Protein AF-0000000066321357 (afdb_homodimer)

Nearest PDB structures (foldseek):
  9g8o-assembly1_B  TM=5.425E-01  e=1.131E+00  Homo sapiens
  5yu7-assembly1_A  TM=3.530E-01  e=3.715E+00  Homo sapiens
  4l8i-assembly1_A  TM=2.785E-01  e=4.184E+00  synthetic construct
  3zdr-assembly1_A-2  TM=2.533E-01  e=8.540E+00  Parageobacillus thermoglucosidasius
  5yu7-assembly1_A  TM=3.530E-01  e=4.336E+00  Homo sapiens

Foldseek 3Di:
DVLFQVLQVLLPVLDPPDDFPDRGNVSSLVSLLCQLQVVVDDPVPDDHSVVSLVVVLVSLVPDPDDPVSSVVSNVSSVVSSVVVCVVVVVDD/DVLFQVLQVLLPVLDPPDDFPDRGNVSSLVSLLCQLQVVVDDPVPDDHNVVSLVVVLVSLVPDPDDPVSSVVSNVSSVVSSVVVCVVVVVDD

InterPro domains:
  IPR059582 YoyC [PF27196] (1-91)

Radius of gyration: 16.78 Å; Cα contacts (8 Å, |Δi|>4): 177; chains: 2; bounding box: 40×45×34 Å

Structure (mmCIF, N/CA/C/O backbone):
data_AF-0000000066321357-model_v1
#
loop_
_entity.id
_entity.type
_entity.pdbx_description
1 polymer 'Uncharacterized protein YoyC'
#
loop_
_atom_site.group_PDB
_atom_site.id
_atom_site.type_symbol
_atom_site.label_atom_id
_atom_site.label_alt_id
_atom_site.label_comp_id
_atom_site.label_asym_id
_atom_site.label_entity_id
_atom_site.label_seq_id
_atom_site.pdbx_PDB_ins_code
_atom_site.Cartn_x
_atom_site.Cartn_y
_atom_site.Cartn_z
_atom_site.occupancy
_atom_site.B_iso_or_equiv
_atom_site.auth_seq_id
_atom_site.auth_comp_id
_atom_site.auth_asym_id
_atom_site.auth_atom_id
_atom_site.pdbx_PDB_model_num
ATOM 1 N N . MET A 1 1 ? 19.734 12.32 11.266 1 49.84 1 MET A N 1
ATOM 2 C CA . MET A 1 1 ? 19.469 13.742 11.031 1 49.84 1 MET A CA 1
ATOM 3 C C . MET A 1 1 ? 19.281 14.023 9.547 1 49.84 1 MET A C 1
ATOM 5 O O . MET A 1 1 ? 18.281 14.633 9.148 1 49.84 1 MET A O 1
ATOM 9 N N . ASP A 1 2 ? 20.281 13.625 8.664 1 59.53 2 ASP A N 1
ATOM 10 C CA . ASP A 1 2 ? 20.281 13.938 7.238 1 59.53 2 ASP A CA 1
ATOM 11 C C . ASP A 1 2 ? 19.156 13.211 6.516 1 59.53 2 ASP A C 1
ATOM 13 O O . ASP A 1 2 ? 18.484 13.797 5.664 1 59.53 2 ASP A O 1
ATOM 17 N N . ASN A 1 3 ? 18.719 12.102 7.051 1 72.25 3 ASN A N 1
ATOM 18 C CA . ASN A 1 3 ? 17.672 11.289 6.457 1 72.25 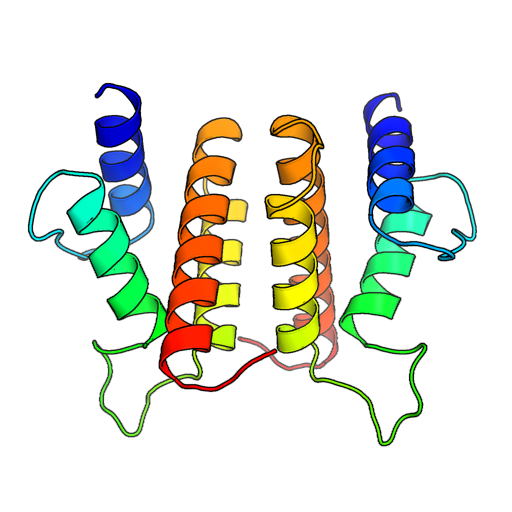3 ASN A CA 1
ATOM 19 C C . ASN A 1 3 ? 16.281 11.844 6.77 1 72.25 3 ASN A C 1
ATOM 21 O O . ASN A 1 3 ? 15.383 11.789 5.934 1 72.25 3 ASN A O 1
ATOM 25 N N . ASP A 1 4 ? 16.328 12.68 7.785 1 80 4 ASP A N 1
ATOM 26 C CA . ASP A 1 4 ? 15.055 13.25 8.203 1 80 4 ASP A CA 1
ATOM 27 C C . ASP A 1 4 ? 14.672 14.438 7.316 1 80 4 ASP A C 1
ATOM 29 O O . ASP A 1 4 ? 13.508 14.562 6.918 1 80 4 ASP A O 1
ATOM 33 N N . LYS A 1 5 ? 15.672 15.25 7.062 1 87.38 5 LYS A N 1
ATOM 34 C CA . LYS A 1 5 ? 15.398 16.406 6.223 1 87.38 5 LYS A CA 1
ATOM 35 C C . LYS A 1 5 ? 1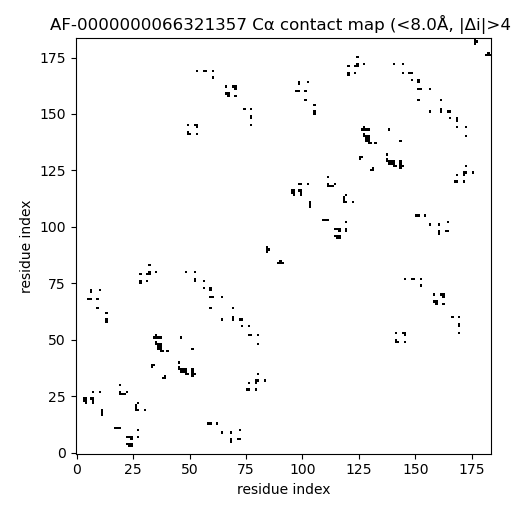5.016 15.984 4.809 1 87.38 5 LYS A C 1
ATOM 37 O O . LYS A 1 5 ? 14.156 16.609 4.184 1 87.38 5 LYS A O 1
ATOM 42 N N . GLU A 1 6 ? 15.68 15.023 4.426 1 91.31 6 GLU A N 1
ATOM 43 C CA . GLU A 1 6 ? 15.414 14.523 3.078 1 91.31 6 GLU A CA 1
ATOM 44 C C . GLU A 1 6 ? 13.992 13.984 2.961 1 91.31 6 GLU A C 1
ATOM 46 O O . GLU A 1 6 ? 13.312 14.227 1.966 1 91.31 6 GLU A O 1
ATOM 51 N N . ILE A 1 7 ? 13.602 13.297 3.988 1 92.06 7 ILE A N 1
ATOM 52 C CA . ILE A 1 7 ? 12.273 12.703 3.963 1 92.06 7 ILE A CA 1
ATOM 53 C C . ILE A 1 7 ? 11.211 13.805 4.023 1 92.06 7 ILE A C 1
ATOM 55 O O . ILE A 1 7 ? 10.164 13.695 3.379 1 92.06 7 ILE A O 1
ATOM 59 N N . VAL A 1 8 ? 11.492 14.844 4.773 1 92.12 8 VAL A N 1
ATOM 60 C CA . VAL A 1 8 ? 10.586 15.984 4.883 1 92.12 8 VAL A CA 1
ATOM 61 C C . VAL A 1 8 ? 10.422 16.641 3.516 1 92.12 8 VAL A C 1
ATOM 63 O O . VAL A 1 8 ? 9.297 16.891 3.07 1 92.12 8 VAL A O 1
ATOM 66 N N . LYS A 1 9 ? 11.484 16.922 2.916 1 91.69 9 LYS A N 1
ATOM 67 C CA . LYS A 1 9 ? 11.461 17.562 1.602 1 91.69 9 LYS A CA 1
ATOM 68 C C . LYS A 1 9 ? 10.758 16.672 0.576 1 91.69 9 LYS A C 1
ATOM 70 O O . LYS A 1 9 ? 9.977 17.156 -0.245 1 91.69 9 LYS A O 1
ATOM 75 N N . ALA A 1 10 ? 11.086 15.414 0.577 1 94 10 ALA A N 1
ATOM 76 C CA . ALA A 1 10 ? 10.469 14.469 -0.342 1 94 10 ALA A C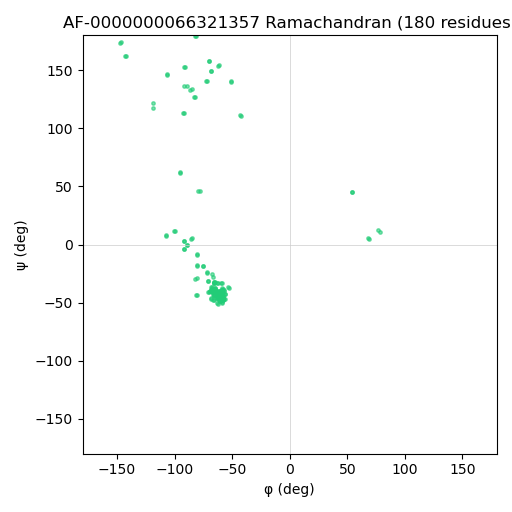A 1
ATOM 77 C C . ALA A 1 10 ? 8.953 14.43 -0.158 1 94 10 ALA A C 1
ATOM 79 O O . ALA A 1 10 ? 8.203 14.531 -1.131 1 94 10 ALA A O 1
ATOM 80 N N . TYR A 1 11 ? 8.531 14.336 1.075 1 95 11 TYR A N 1
ATOM 81 C CA . TYR A 1 11 ? 7.102 14.32 1.357 1 95 11 TYR A CA 1
ATOM 82 C C . TYR A 1 11 ? 6.43 15.586 0.844 1 95 11 TYR A C 1
ATOM 84 O O . TYR A 1 11 ? 5.387 15.523 0.191 1 95 11 TYR A O 1
ATOM 92 N N . ALA A 1 12 ? 7.004 16.688 1.141 1 91.75 12 ALA A N 1
ATOM 93 C CA . ALA A 1 12 ? 6.445 17.984 0.741 1 91.75 12 ALA A CA 1
ATOM 94 C C . ALA A 1 12 ? 6.316 18.078 -0.777 1 91.75 12 ALA A C 1
ATOM 96 O O . ALA A 1 12 ? 5.391 18.719 -1.289 1 91.75 12 ALA A O 1
ATOM 97 N N . SER A 1 13 ? 7.168 17.484 -1.479 1 92.5 13 SER A N 1
ATOM 98 C CA . SER A 1 13 ? 7.164 17.562 -2.938 1 92.5 13 SER A CA 1
ATOM 99 C C . SER A 1 13 ? 6.004 16.766 -3.531 1 92.5 13 SER A C 1
ATOM 101 O O . SER A 1 13 ? 5.609 17 -4.676 1 92.5 13 SER A O 1
ATOM 103 N N . LEU A 1 14 ? 5.484 15.773 -2.838 1 93.56 14 LEU A N 1
ATOM 104 C CA . LEU A 1 14 ? 4.418 14.906 -3.318 1 93.56 14 LEU A CA 1
ATOM 105 C C . LEU A 1 14 ? 3.055 15.555 -3.119 1 93.56 14 LEU A C 1
ATOM 107 O O . LEU A 1 14 ? 2.096 15.227 -3.822 1 93.56 14 LEU A O 1
ATOM 111 N N . TRP A 1 15 ? 2.941 16.344 -2.15 1 86.69 15 TRP A N 1
ATOM 112 C CA . TRP A 1 15 ? 1.662 16.922 -1.77 1 86.69 15 TRP A CA 1
ATOM 113 C C . TRP A 1 15 ? 1.708 18.453 -1.888 1 86.69 15 TRP A C 1
ATOM 115 O O . TRP A 1 15 ? 2.594 19.094 -1.323 1 86.69 15 TRP A O 1
ATOM 125 N N . ASN A 1 16 ? 0.819 18.812 -2.805 1 76.69 16 ASN A N 1
ATOM 126 C CA . ASN A 1 16 ? 0.752 20.266 -3.012 1 76.69 16 ASN A CA 1
ATOM 127 C C . ASN A 1 16 ? -0.124 20.938 -1.962 1 76.69 16 ASN A C 1
ATOM 129 O O . ASN A 1 16 ? -1.221 20.469 -1.662 1 76.69 16 ASN A O 1
ATOM 133 N N . ASN A 1 17 ? 0.534 21.938 -1.351 1 69.75 17 ASN A N 1
ATOM 134 C CA . ASN A 1 17 ? -0.24 22.797 -0.462 1 69.75 17 ASN A CA 1
ATOM 135 C C . ASN A 1 17 ? -0.481 22.141 0.892 1 69.75 17 ASN A C 1
ATOM 137 O O . ASN A 1 17 ? -1.543 22.312 1.492 1 69.75 17 ASN A O 1
ATOM 141 N N . ARG A 1 18 ? 0.2 21.094 1.061 1 74 18 ARG A N 1
ATOM 142 C CA . ARG A 1 18 ? 0.113 20.531 2.404 1 74 18 ARG A CA 1
ATOM 143 C C . ARG A 1 18 ? 1.222 21.078 3.299 1 74 18 ARG A C 1
ATOM 145 O O . ARG A 1 18 ? 2.396 21.047 2.924 1 74 18 ARG A O 1
ATOM 152 N N . SER A 1 19 ? 0.843 21.828 4.254 1 75.38 19 SER A N 1
ATOM 153 C CA . SER A 1 19 ? 1.796 22.406 5.195 1 75.38 19 SER A CA 1
ATOM 154 C C . SER A 1 19 ? 2.119 21.438 6.324 1 75.38 19 SER A C 1
ATOM 156 O O . SER A 1 19 ? 1.237 20.734 6.812 1 75.38 19 SER A O 1
ATOM 158 N N . LEU A 1 20 ? 3.453 21.328 6.609 1 83.69 20 LEU A N 1
ATOM 159 C CA . LEU A 1 20 ? 3.896 20.562 7.773 1 83.69 20 LEU A CA 1
ATOM 160 C C . LEU A 1 20 ? 4.023 21.453 9 1 83.69 20 LEU A C 1
ATOM 162 O O . LEU A 1 20 ? 4.438 22.609 8.883 1 83.69 20 LEU A O 1
ATOM 166 N N . ALA A 1 21 ? 3.555 21 10.148 1 79.38 21 ALA A N 1
ATOM 167 C CA . AL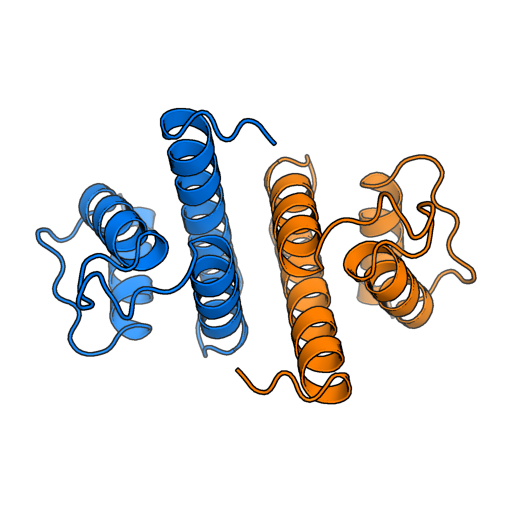A A 1 21 ? 3.635 21.781 11.383 1 79.38 21 ALA A CA 1
ATOM 168 C C . ALA A 1 21 ? 5.082 22.125 11.719 1 79.38 21 ALA A C 1
ATOM 170 O O . ALA A 1 21 ? 5.363 23.219 12.203 1 79.38 21 ALA A O 1
ATOM 171 N N . HIS A 1 22 ? 5.918 21.188 11.445 1 82.12 22 HIS A N 1
ATOM 172 C CA . HIS A 1 22 ? 7.355 21.328 11.656 1 82.12 22 HIS A CA 1
ATOM 173 C C . HIS A 1 22 ? 8.141 20.625 10.547 1 82.12 22 HIS A C 1
ATOM 175 O O . HIS A 1 22 ? 7.582 19.828 9.789 1 82.12 22 HIS A O 1
ATOM 181 N N . ASP A 1 23 ? 9.336 21.031 10.516 1 82.44 23 ASP A N 1
ATOM 182 C CA . ASP A 1 23 ? 10.188 20.438 9.492 1 82.44 23 ASP A CA 1
ATOM 183 C C . ASP A 1 23 ? 10.992 19.266 10.055 1 82.44 23 ASP A C 1
ATOM 185 O O . ASP A 1 23 ? 12.227 19.297 10.062 1 82.44 23 ASP A O 1
ATOM 189 N N . ASP A 1 24 ? 10.328 18.281 10.492 1 87.44 24 ASP A N 1
ATOM 190 C CA . ASP A 1 24 ? 10.992 17.078 11.008 1 87.44 24 ASP A CA 1
ATOM 191 C C . ASP A 1 24 ? 10.18 15.828 10.719 1 87.44 24 ASP A C 1
ATOM 193 O O . ASP A 1 24 ? 9.062 15.914 10.203 1 87.44 24 ASP A O 1
ATOM 197 N N . ALA A 1 25 ? 10.781 14.734 11.055 1 85.75 25 ALA A N 1
ATOM 198 C CA . ALA A 1 25 ? 10.203 13.438 10.719 1 85.75 25 ALA A CA 1
ATOM 199 C C . ALA A 1 25 ? 8.891 13.211 11.461 1 85.75 25 ALA A C 1
ATOM 201 O O . ALA A 1 25 ? 7.977 12.578 10.93 1 85.75 25 ALA A O 1
ATOM 202 N N . GLU A 1 26 ? 8.773 13.742 12.641 1 91.44 26 GLU A N 1
ATOM 203 C CA . GLU A 1 26 ? 7.547 13.594 13.414 1 91.44 26 GLU A CA 1
ATOM 204 C C . GLU A 1 26 ? 6.379 14.305 12.742 1 91.44 26 GLU A C 1
ATOM 206 O O . GLU A 1 26 ? 5.254 13.797 12.734 1 91.44 26 GLU A O 1
ATOM 211 N N . ALA A 1 27 ? 6.652 15.43 12.211 1 92.88 27 ALA A N 1
ATOM 212 C CA . ALA A 1 27 ? 5.625 16.188 11.5 1 92.88 27 ALA A CA 1
ATOM 213 C C . ALA A 1 27 ? 5.168 15.445 10.25 1 92.88 27 ALA A C 1
ATOM 215 O O . ALA A 1 27 ? 3.992 15.5 9.883 1 92.88 27 ALA A O 1
ATOM 216 N N . VAL A 1 28 ? 6.098 14.805 9.594 1 94.06 28 VAL A N 1
ATOM 217 C CA . VAL A 1 28 ? 5.75 14.016 8.414 1 94.06 28 VAL A CA 1
ATOM 218 C C . VAL A 1 28 ? 4.832 12.867 8.82 1 94.06 28 VAL A C 1
ATOM 220 O O . VAL A 1 28 ? 3.812 12.617 8.172 1 94.06 28 VAL A O 1
ATOM 223 N N . ALA A 1 29 ? 5.18 12.18 9.891 1 95.5 29 ALA A N 1
ATOM 224 C CA . ALA A 1 29 ? 4.355 11.07 10.383 1 95.5 29 ALA A CA 1
ATOM 225 C C . ALA A 1 29 ? 2.941 11.547 10.703 1 95.5 29 ALA A C 1
ATOM 227 O O . ALA A 1 29 ? 1.964 10.883 10.344 1 95.5 29 ALA A O 1
ATOM 228 N N . GLU A 1 30 ? 2.818 12.672 11.359 1 94.88 30 GLU A N 1
ATOM 229 C CA . GLU A 1 30 ? 1.513 13.234 11.695 1 94.88 30 GLU A CA 1
ATOM 230 C C . GLU A 1 30 ? 0.724 13.586 10.438 1 94.88 30 GLU A C 1
ATOM 232 O O . GLU A 1 30 ? -0.491 13.391 10.383 1 94.88 30 GLU A O 1
ATOM 237 N N . ALA A 1 31 ? 1.392 14.18 9.516 1 95.19 31 ALA A N 1
ATOM 238 C CA . ALA A 1 31 ? 0.746 14.531 8.258 1 95.19 31 ALA A CA 1
ATOM 239 C C . ALA A 1 31 ? 0.23 13.289 7.539 1 95.19 31 ALA A C 1
ATOM 241 O O . ALA A 1 31 ? -0.848 13.312 6.938 1 95.19 31 ALA A O 1
ATOM 242 N N . ILE A 1 32 ? 1.013 12.203 7.574 1 96.81 32 ILE A N 1
ATOM 243 C CA . ILE A 1 32 ? 0.598 10.938 6.977 1 96.81 32 ILE A CA 1
ATOM 244 C C . ILE A 1 32 ? -0.656 10.43 7.68 1 96.81 32 ILE A C 1
ATOM 246 O O . ILE A 1 32 ? -1.596 9.961 7.027 1 96.81 32 ILE A O 1
ATOM 250 N N . ASP A 1 33 ? -0.7 10.523 9.016 1 96.88 33 ASP A N 1
ATOM 251 C CA . ASP A 1 33 ? -1.901 10.125 9.742 1 96.88 33 ASP A CA 1
ATOM 252 C C . ASP A 1 33 ? -3.125 10.891 9.242 1 96.88 33 ASP A C 1
ATOM 254 O O . ASP A 1 33 ? -4.172 10.297 8.984 1 96.88 33 ASP A O 1
ATOM 258 N N . LEU A 1 34 ? -2.98 12.18 9.102 1 95.38 34 LEU A N 1
ATOM 259 C CA . LEU A 1 34 ? -4.078 13.031 8.656 1 95.38 34 LEU A CA 1
ATOM 260 C C . LEU A 1 34 ? -4.547 12.625 7.262 1 95.38 34 LEU A C 1
ATOM 262 O O . LEU A 1 34 ? -5.746 12.602 6.988 1 95.38 34 LEU A O 1
ATOM 266 N N . GLU A 1 35 ? -3.596 12.328 6.402 1 95.75 35 GLU A N 1
ATOM 267 C CA . GLU A 1 35 ? -3.904 11.898 5.039 1 95.75 35 GLU A CA 1
ATOM 268 C C . GLU A 1 35 ? -4.613 10.547 5.031 1 95.75 35 GLU A C 1
ATOM 270 O O . GLU A 1 35 ? -5.648 10.391 4.379 1 95.75 35 GLU A O 1
ATOM 275 N N . LEU A 1 36 ? -4.074 9.586 5.773 1 97.56 36 LEU A N 1
ATOM 276 C CA . LEU A 1 36 ? -4.625 8.234 5.809 1 97.56 36 LEU A CA 1
ATOM 277 C C . LEU A 1 36 ? -6.043 8.242 6.371 1 97.56 36 LEU A C 1
ATOM 279 O O . LEU A 1 36 ? -6.898 7.477 5.922 1 97.56 36 LEU A O 1
ATOM 283 N N . LEU A 1 37 ? -6.266 9.148 7.285 1 96.75 37 LEU A N 1
ATOM 284 C CA . LEU A 1 37 ? -7.582 9.227 7.914 1 96.75 37 LEU A CA 1
ATOM 285 C C . LEU A 1 37 ? -8.484 10.203 7.168 1 96.75 37 LEU A C 1
ATOM 287 O O . LEU A 1 37 ? -9.648 10.383 7.535 1 96.75 37 LEU A O 1
ATOM 291 N N . ASP A 1 38 ? -7.965 10.82 6.211 1 96.62 38 ASP A N 1
ATOM 292 C CA . ASP A 1 38 ? -8.68 11.758 5.355 1 96.62 38 ASP A CA 1
ATOM 293 C C . ASP A 1 38 ? -9.359 12.852 6.184 1 96.62 38 ASP A C 1
ATOM 295 O O . ASP A 1 38 ? -10.516 13.203 5.93 1 96.62 38 ASP A O 1
ATOM 299 N N . LYS A 1 39 ? -8.633 13.375 7.129 1 94.5 39 LYS A N 1
ATOM 300 C CA . LYS A 1 39 ? -9.203 14.258 8.141 1 94.5 39 LYS A CA 1
ATOM 301 C C . LYS A 1 39 ? -9.359 15.68 7.605 1 94.5 39 LYS A C 1
ATOM 303 O O . LYS A 1 39 ? -10.031 16.516 8.219 1 94.5 39 LYS A O 1
ATOM 308 N N . ARG A 1 40 ? -8.828 16.016 6.43 1 89.44 40 ARG A N 1
ATOM 309 C CA . ARG A 1 40 ? -8.961 17.328 5.816 1 89.44 40 ARG A CA 1
ATOM 310 C C . ARG A 1 40 ? -10.211 17.406 4.938 1 89.44 40 ARG A C 1
ATOM 312 O O . ARG A 1 40 ? -10.492 18.438 4.336 1 89.44 40 ARG A O 1
ATOM 319 N N . THR A 1 41 ? -10.938 16.375 4.84 1 94.19 41 THR A N 1
ATOM 320 C CA . THR A 1 41 ? -12.156 16.25 4.055 1 94.19 41 THR A CA 1
ATOM 321 C C . THR A 1 41 ? -13.383 16.234 4.965 1 94.19 41 THR A C 1
ATOM 323 O O . THR A 1 41 ? -13.312 15.797 6.113 1 94.19 41 THR A O 1
ATOM 326 N N . HIS A 1 42 ? -14.461 16.812 4.43 1 96.19 42 HIS A N 1
ATOM 327 C CA . HIS A 1 42 ? -15.711 16.734 5.176 1 96.19 42 HIS A CA 1
ATOM 328 C C . HIS A 1 42 ? -16.031 15.297 5.586 1 96.19 42 HIS A C 1
ATOM 330 O O . HIS A 1 42 ? -15.891 14.375 4.777 1 96.19 42 HIS A O 1
ATOM 336 N N . PRO A 1 43 ? -16.531 15.078 6.789 1 94.12 43 PRO A N 1
ATOM 337 C CA . PRO A 1 43 ? -16.766 13.719 7.293 1 94.12 43 PRO A CA 1
ATOM 338 C C . PRO A 1 43 ? -17.594 12.867 6.336 1 94.12 43 PRO A C 1
ATOM 340 O O . PRO A 1 43 ? -17.375 11.664 6.227 1 94.12 43 PRO A O 1
ATOM 343 N N . ARG A 1 44 ? -18.5 13.438 5.723 1 95.69 44 ARG A N 1
ATOM 344 C CA . ARG A 1 44 ? -19.406 12.68 4.875 1 95.69 44 ARG A CA 1
ATOM 345 C C . ARG A 1 44 ? -18.719 12.273 3.568 1 95.69 44 ARG A C 1
ATOM 347 O O . ARG A 1 44 ? -19.203 11.383 2.863 1 95.69 44 ARG A O 1
ATOM 354 N N . LEU A 1 45 ? -17.672 12.883 3.189 1 97.12 45 LEU A N 1
ATOM 355 C CA . LEU A 1 45 ? -17 12.648 1.916 1 97.12 45 LEU A CA 1
ATOM 356 C C . LEU A 1 45 ? -15.68 11.898 2.125 1 97.12 45 LEU A C 1
ATOM 358 O O . LEU A 1 45 ? -14.961 11.625 1.164 1 97.12 45 LEU A O 1
ATOM 362 N N . ARG A 1 46 ? -15.461 11.469 3.32 1 96.19 46 ARG A N 1
ATOM 363 C CA . ARG A 1 46 ? -14.172 10.844 3.609 1 96.19 46 ARG A CA 1
ATOM 364 C C . ARG A 1 46 ? -14.078 9.461 2.965 1 96.19 46 ARG A C 1
ATOM 366 O O . ARG A 1 46 ? -15.055 8.711 2.949 1 96.19 46 ARG A O 1
ATOM 373 N N . LYS A 1 47 ? -12.883 9.273 2.496 1 96.81 47 LYS A N 1
ATOM 374 C CA . LYS A 1 47 ? -12.586 7.953 1.947 1 96.81 47 LYS A CA 1
ATOM 375 C C . LYS A 1 47 ? -12.016 7.027 3.018 1 96.81 47 LYS A C 1
ATOM 377 O O . LYS A 1 47 ? -11.367 7.488 3.961 1 96.81 47 LYS A O 1
ATOM 382 N N . PRO A 1 48 ? -12.211 5.734 2.859 1 96.5 48 PRO A N 1
ATOM 383 C CA . PRO A 1 48 ? -11.625 4.77 3.793 1 96.5 48 PRO A CA 1
ATOM 384 C C . PRO A 1 48 ? -10.102 4.812 3.801 1 96.5 48 PRO A C 1
ATOM 386 O O . PRO A 1 48 ? -9.484 5.145 2.787 1 96.5 48 PRO A O 1
ATOM 389 N N . MET A 1 49 ? -9.492 4.43 4.883 1 97.12 49 MET A N 1
ATOM 390 C CA . MET A 1 49 ? -8.055 4.531 5.117 1 97.12 49 MET A CA 1
ATOM 391 C C . MET A 1 49 ? -7.273 3.777 4.047 1 97.12 49 MET A C 1
ATOM 393 O O . MET A 1 49 ? -6.27 4.281 3.533 1 97.12 49 MET A O 1
ATOM 397 N N . LEU A 1 50 ? -7.758 2.59 3.711 1 97.69 50 LEU A N 1
ATOM 398 C CA . LEU A 1 50 ? -6.988 1.771 2.781 1 97.69 50 LEU A CA 1
ATOM 399 C C . LEU A 1 50 ? -7.027 2.359 1.375 1 97.69 50 LEU A C 1
ATOM 401 O O . LEU A 1 50 ? -6.074 2.205 0.606 1 97.69 50 LEU A O 1
ATOM 405 N N . GLU A 1 51 ? -8.102 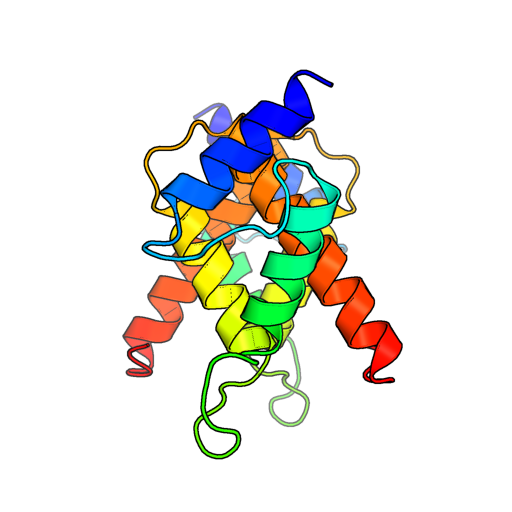3.012 1.007 1 97.75 51 GLU A N 1
ATOM 406 C CA . GLU A 1 51 ? -8.133 3.732 -0.263 1 97.75 51 GLU A CA 1
ATOM 407 C C . GLU A 1 51 ? -7.109 4.867 -0.275 1 97.75 51 GLU A C 1
ATOM 409 O O . GLU A 1 51 ? -6.414 5.07 -1.271 1 97.75 51 GLU A O 1
ATOM 414 N N . LYS A 1 52 ? -7.043 5.559 0.846 1 98.25 52 LYS A N 1
ATOM 415 C CA . LYS A 1 52 ? -6.07 6.641 0.961 1 98.25 52 LYS A CA 1
ATOM 416 C C . LYS A 1 52 ? -4.645 6.102 0.945 1 98.25 52 LYS A C 1
ATOM 418 O O . LYS A 1 52 ? -3.752 6.703 0.344 1 98.25 52 LYS A O 1
ATOM 423 N N . TYR A 1 53 ? -4.457 4.984 1.626 1 98.56 53 TYR A N 1
ATOM 424 C CA . TYR A 1 53 ? -3.154 4.328 1.643 1 98.56 53 TYR A CA 1
ATOM 425 C C . TYR A 1 53 ? -2.707 3.967 0.231 1 98.56 53 TYR A C 1
ATOM 427 O O . TYR A 1 53 ? -1.595 4.305 -0.18 1 98.56 53 TYR A O 1
ATOM 435 N N . PHE A 1 54 ? -3.57 3.34 -0.485 1 98.69 54 PHE A N 1
ATOM 436 C CA . PHE A 1 54 ? -3.236 2.939 -1.847 1 98.69 54 PHE A CA 1
ATOM 437 C C . PHE A 1 54 ? -2.918 4.156 -2.707 1 98.69 54 PHE A C 1
ATOM 439 O O . PHE A 1 54 ? -1.935 4.16 -3.449 1 98.69 54 PHE A O 1
ATOM 446 N N . ALA A 1 55 ? -3.742 5.188 -2.609 1 97.81 55 ALA A N 1
ATOM 447 C CA . ALA A 1 55 ? -3.518 6.406 -3.383 1 97.81 55 ALA A CA 1
ATOM 448 C C . ALA A 1 55 ? -2.158 7.02 -3.059 1 97.81 55 ALA A C 1
ATOM 450 O O . ALA A 1 55 ? -1.463 7.508 -3.951 1 97.81 55 ALA A O 1
ATOM 451 N N . ALA A 1 56 ? -1.794 6.973 -1.788 1 98.12 56 ALA A N 1
ATOM 452 C CA . ALA A 1 56 ? -0.518 7.547 -1.367 1 98.12 56 ALA A CA 1
ATOM 453 C C . ALA A 1 56 ? 0.654 6.746 -1.925 1 98.12 56 ALA A C 1
ATOM 455 O O . ALA A 1 56 ?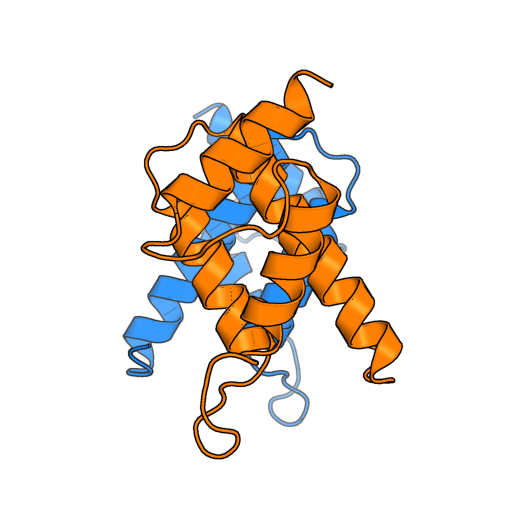 1.613 7.316 -2.449 1 98.12 56 ALA A O 1
ATOM 456 N N . ILE A 1 57 ? 0.594 5.418 -1.811 1 98.75 57 ILE A N 1
ATOM 457 C CA . ILE A 1 57 ? 1.675 4.578 -2.318 1 98.75 57 ILE A CA 1
ATOM 458 C C . ILE A 1 57 ? 1.785 4.738 -3.832 1 98.75 57 ILE A C 1
ATOM 460 O O . ILE A 1 57 ? 2.891 4.82 -4.375 1 98.75 57 ILE A O 1
ATOM 464 N N . GLN A 1 58 ? 0.642 4.805 -4.5 1 98.38 58 GLN A N 1
ATOM 465 C CA . GLN A 1 58 ? 0.619 5.043 -5.938 1 98.38 58 GLN A CA 1
ATOM 466 C C . GLN A 1 58 ? 1.322 6.352 -6.289 1 98.38 58 GLN A C 1
ATOM 468 O O . GLN A 1 58 ? 2.125 6.402 -7.223 1 98.38 58 GLN A O 1
ATOM 473 N N . ARG A 1 59 ? 1.03 7.367 -5.582 1 97.75 59 ARG A N 1
ATOM 474 C CA . ARG A 1 59 ? 1.65 8.672 -5.805 1 97.75 59 ARG A CA 1
ATOM 475 C C . ARG A 1 59 ? 3.162 8.594 -5.621 1 97.75 59 ARG A C 1
ATOM 477 O O . ARG A 1 59 ? 3.92 9.141 -6.426 1 97.75 59 ARG A O 1
ATOM 484 N N . ILE A 1 60 ? 3.596 7.93 -4.555 1 98.12 60 ILE A N 1
ATOM 485 C CA . ILE A 1 60 ? 5.016 7.781 -4.258 1 98.12 60 ILE A CA 1
ATOM 486 C C . ILE A 1 60 ? 5.703 7.02 -5.387 1 98.12 60 ILE A C 1
ATOM 488 O O . ILE A 1 60 ? 6.719 7.469 -5.922 1 98.12 60 ILE A O 1
ATOM 492 N N . VAL A 1 61 ? 5.129 5.902 -5.82 1 98.12 61 VAL A N 1
ATOM 493 C CA . VAL A 1 61 ? 5.711 5.027 -6.832 1 98.12 61 VAL A CA 1
ATOM 494 C C . VAL A 1 61 ? 5.773 5.754 -8.172 1 98.12 61 VAL A C 1
ATOM 496 O O . VAL A 1 61 ? 6.738 5.602 -8.922 1 98.12 61 VAL A O 1
ATOM 499 N N . ASN A 1 62 ? 4.852 6.598 -8.469 1 97.38 62 ASN A N 1
ATOM 500 C CA . ASN A 1 62 ? 4.766 7.266 -9.758 1 97.38 62 ASN A CA 1
ATOM 501 C C . ASN A 1 62 ? 5.504 8.602 -9.75 1 97.38 62 ASN A C 1
ATOM 503 O O . ASN A 1 62 ? 5.555 9.289 -10.773 1 97.38 62 ASN A O 1
ATOM 507 N N . SER A 1 63 ? 6.129 8.945 -8.703 1 97.31 63 SER A N 1
ATOM 508 C CA . SER A 1 63 ? 6.832 10.219 -8.586 1 97.31 63 SER A CA 1
ATOM 509 C C . SER A 1 63 ? 8.211 10.148 -9.227 1 97.31 63 SER A C 1
ATOM 511 O O . SER A 1 63 ? 8.633 9.086 -9.703 1 97.31 63 SER A O 1
ATOM 513 N N . GLN A 1 64 ? 8.961 11.273 -9.188 1 96.62 64 GLN A N 1
ATOM 514 C CA . GLN A 1 64 ? 10.305 11.352 -9.766 1 96.62 64 GLN A CA 1
ATOM 515 C C . GLN A 1 64 ? 11.375 11.227 -8.68 1 96.62 64 GLN A C 1
ATOM 517 O O . GLN A 1 64 ? 12.547 11.492 -8.938 1 96.62 64 GLN A O 1
ATOM 522 N N . LEU A 1 65 ? 10.992 10.844 -7.512 1 96.56 65 LEU A N 1
ATOM 523 C CA . LEU A 1 65 ? 11.922 10.703 -6.398 1 96.56 65 LEU A CA 1
ATOM 524 C C . LEU A 1 65 ? 12.859 9.516 -6.625 1 96.56 65 LEU A C 1
ATOM 526 O O . LEU A 1 65 ? 12.578 8.641 -7.445 1 96.56 65 LEU A O 1
ATOM 530 N N . GLU A 1 66 ? 13.938 9.594 -5.957 1 95.69 66 GLU A N 1
ATOM 531 C CA . GLU A 1 66 ? 14.875 8.477 -6.016 1 95.69 66 GLU A CA 1
ATOM 532 C C . GLU A 1 66 ? 14.305 7.238 -5.324 1 95.69 66 GLU A C 1
ATOM 534 O O . GLU A 1 66 ? 13.648 7.352 -4.285 1 95.69 66 GLU A O 1
ATOM 539 N N . PRO A 1 67 ? 14.688 6.07 -5.801 1 95.62 67 PRO A N 1
ATOM 540 C CA . PRO A 1 67 ? 14.117 4.824 -5.277 1 95.62 67 PRO A CA 1
ATOM 541 C C . PRO A 1 67 ? 14.312 4.672 -3.771 1 95.62 67 PRO A C 1
ATOM 543 O O . PRO A 1 67 ? 13.406 4.211 -3.072 1 95.62 67 PRO A O 1
ATOM 546 N N . ALA A 1 68 ? 15.43 5.051 -3.309 1 95.12 68 ALA A N 1
ATOM 547 C CA . ALA A 1 68 ? 15.695 4.906 -1.879 1 95.12 68 ALA A CA 1
ATOM 548 C C . ALA A 1 68 ? 14.75 5.785 -1.061 1 95.12 68 ALA A C 1
ATOM 550 O O . ALA A 1 68 ? 14.258 5.367 -0.007 1 95.12 68 ALA A O 1
ATOM 551 N N . VAL A 1 69 ? 14.547 6.922 -1.548 1 95.81 69 VAL A N 1
ATOM 552 C CA . VAL A 1 69 ? 13.656 7.855 -0.866 1 95.81 69 VAL A CA 1
ATOM 553 C C . VAL A 1 69 ? 12.211 7.379 -0.991 1 95.81 69 VAL A C 1
ATOM 555 O O . VAL A 1 69 ? 11.438 7.453 -0.031 1 95.81 69 VAL A O 1
ATOM 558 N N . LYS A 1 70 ? 11.883 6.891 -2.191 1 97.5 70 LYS A N 1
ATOM 559 C CA . LYS A 1 70 ? 10.555 6.324 -2.383 1 97.5 70 LYS A CA 1
ATOM 560 C C . LYS A 1 70 ? 10.281 5.211 -1.378 1 97.5 70 LYS A C 1
ATOM 562 O O . LYS A 1 70 ? 9.219 5.18 -0.751 1 97.5 70 LYS A O 1
ATOM 567 N N . TYR A 1 71 ? 11.211 4.414 -1.176 1 97.69 71 TYR A N 1
ATOM 568 C CA . TYR A 1 71 ? 10.992 3.301 -0.259 1 97.69 71 TYR A CA 1
ATOM 569 C C . TYR A 1 71 ? 10.828 3.799 1.173 1 97.69 71 TYR A C 1
ATOM 571 O O . TYR A 1 71 ? 10 3.275 1.927 1 97.69 71 TYR A O 1
ATOM 579 N N . GLN A 1 72 ? 11.633 4.766 1.537 1 96.62 72 GLN A N 1
ATOM 580 C CA . GLN A 1 72 ? 11.508 5.301 2.889 1 96.62 72 GLN A CA 1
ATOM 581 C C . GLN A 1 72 ? 10.102 5.852 3.131 1 96.62 72 GLN A C 1
ATOM 583 O O . GLN A 1 72 ? 9.531 5.656 4.203 1 96.62 72 GLN A O 1
ATOM 588 N N . LEU A 1 73 ? 9.555 6.488 2.15 1 97.19 73 LEU A N 1
ATOM 589 C CA . LEU A 1 73 ? 8.211 7.031 2.264 1 97.19 73 LEU A CA 1
ATOM 590 C C . LEU A 1 73 ? 7.176 5.91 2.316 1 97.19 73 LEU A C 1
ATOM 592 O O . LEU A 1 73 ? 6.215 5.98 3.09 1 97.19 73 LEU A O 1
ATOM 596 N N . VAL A 1 74 ? 7.363 4.875 1.526 1 98.5 74 VAL A N 1
ATOM 597 C CA . VAL A 1 74 ? 6.48 3.715 1.551 1 98.5 74 VAL A CA 1
ATOM 598 C C . VAL A 1 74 ? 6.5 3.076 2.938 1 98.5 74 VAL A C 1
ATOM 600 O O . VAL A 1 74 ? 5.449 2.787 3.512 1 98.5 74 VAL A O 1
ATOM 603 N N . LYS A 1 75 ? 7.652 2.875 3.428 1 98 75 LYS A N 1
ATOM 604 C CA . LYS A 1 75 ? 7.82 2.268 4.746 1 98 75 LYS A CA 1
ATOM 605 C C . LYS A 1 75 ? 7.121 3.09 5.824 1 98 75 LYS A C 1
ATOM 607 O O . LYS A 1 75 ? 6.375 2.545 6.641 1 98 75 LYS A O 1
ATOM 612 N N . LEU A 1 76 ? 7.336 4.344 5.812 1 97.44 76 LEU A N 1
ATOM 613 C CA . LEU A 1 76 ? 6.727 5.215 6.812 1 97.44 76 LEU A CA 1
ATOM 614 C C . LEU A 1 76 ? 5.207 5.176 6.711 1 97.44 76 LEU A C 1
ATOM 616 O O . LEU A 1 76 ? 4.516 5.074 7.73 1 97.44 76 LEU A O 1
ATOM 620 N N . HIS A 1 77 ? 4.648 5.27 5.492 1 98.5 77 HIS A N 1
ATOM 621 C CA . HIS A 1 77 ? 3.203 5.18 5.309 1 98.5 77 HIS A CA 1
ATOM 622 C C . HIS A 1 77 ? 2.662 3.852 5.832 1 98.5 77 HIS A C 1
ATOM 624 O O . HIS A 1 77 ? 1.596 3.812 6.453 1 98.5 77 HIS A O 1
ATOM 630 N N . THR A 1 78 ? 3.369 2.797 5.559 1 98.69 78 THR A N 1
ATOM 631 C CA . THR A 1 78 ? 2.928 1.472 5.977 1 98.69 78 THR A CA 1
ATOM 632 C C . THR A 1 78 ? 2.939 1.353 7.5 1 98.69 78 THR A C 1
ATOM 634 O O . THR A 1 78 ? 1.986 0.847 8.094 1 98.69 78 THR A O 1
ATOM 637 N N . GLU A 1 79 ? 3.955 1.824 8.094 1 97.81 79 GLU A N 1
ATOM 638 C CA . GLU A 1 79 ? 4.051 1.801 9.547 1 97.81 79 GLU A CA 1
ATOM 639 C C . GLU A 1 79 ? 2.928 2.611 10.188 1 97.81 79 GLU A C 1
ATOM 641 O O . GLU A 1 79 ? 2.357 2.199 11.203 1 97.81 79 GLU A O 1
ATOM 646 N N . ARG A 1 80 ? 2.672 3.744 9.648 1 97.94 80 ARG A N 1
ATOM 647 C CA . ARG A 1 80 ? 1.602 4.582 10.18 1 97.94 80 ARG A CA 1
ATOM 648 C C . ARG A 1 80 ? 0.243 3.918 9.992 1 97.94 80 ARG A C 1
ATOM 650 O O . ARG A 1 80 ? -0.604 3.961 10.883 1 97.94 80 ARG A O 1
ATOM 657 N N . ALA A 1 81 ? 0.009 3.346 8.844 1 98.25 81 ALA A N 1
ATOM 658 C CA . ALA A 1 81 ? -1.243 2.633 8.609 1 98.25 81 ALA A CA 1
ATOM 659 C C . ALA A 1 81 ? -1.416 1.483 9.594 1 98.25 81 ALA A C 1
ATOM 661 O O . ALA A 1 81 ? -2.514 1.258 10.109 1 98.25 81 ALA A O 1
ATOM 662 N N . GLU A 1 82 ? -0.328 0.749 9.828 1 97.56 82 GLU A N 1
ATOM 663 C CA . GLU A 1 82 ? -0.368 -0.328 10.812 1 97.56 82 GLU A CA 1
ATOM 664 C C . GLU A 1 82 ? -0.745 0.2 12.195 1 97.56 82 GLU A C 1
ATOM 666 O O . GLU A 1 82 ? -1.582 -0.387 12.883 1 97.56 82 GLU A O 1
ATOM 671 N N . TYR A 1 83 ? -0.102 1.247 12.555 1 97.25 83 TYR A N 1
ATOM 672 C CA . TYR A 1 83 ? -0.354 1.875 13.844 1 97.25 83 TYR A CA 1
ATOM 673 C C . TYR A 1 83 ? -1.815 2.289 13.977 1 97.25 83 TYR A C 1
ATOM 675 O O . TYR A 1 83 ? -2.465 1.988 14.977 1 97.25 83 TYR A O 1
ATOM 683 N N . LEU A 1 84 ? -2.369 2.918 12.961 1 97.38 84 LEU A N 1
ATOM 684 C CA . LEU A 1 84 ? -3.74 3.42 12.992 1 97.38 84 LEU A CA 1
ATOM 685 C C . LEU A 1 84 ? -4.738 2.268 13.008 1 97.38 84 LEU A C 1
ATOM 687 O O . LEU A 1 84 ? -5.781 2.355 13.664 1 97.38 84 LEU A O 1
ATOM 691 N N . LYS A 1 85 ? -4.461 1.252 12.297 1 95.81 85 LYS A N 1
ATOM 692 C CA . LYS A 1 85 ? -5.312 0.065 12.305 1 95.81 85 LYS A CA 1
ATOM 693 C C . LYS A 1 85 ? -5.375 -0.553 13.703 1 95.81 85 LYS A C 1
ATOM 695 O O . LYS A 1 85 ? -6.445 -0.97 14.156 1 95.81 85 LYS A O 1
ATOM 700 N N . GLU A 1 86 ? -4.25 -0.669 14.312 1 93.88 86 GLU A N 1
ATOM 701 C CA . GLU A 1 86 ? -4.18 -1.229 15.656 1 93.88 86 GLU A CA 1
ATOM 702 C C . GLU A 1 86 ? -4.938 -0.358 16.656 1 93.88 86 GLU A C 1
ATOM 704 O O . GLU A 1 86 ? -5.633 -0.873 17.531 1 93.88 86 GLU A O 1
ATOM 709 N N . GLU A 1 87 ? -4.832 0.931 16.547 1 90.25 87 GLU A N 1
ATOM 710 C CA . GLU A 1 87 ? -5.496 1.871 17.453 1 90.25 87 GLU A CA 1
ATOM 711 C C . GLU A 1 87 ? -7.016 1.799 17.297 1 90.25 87 GLU A C 1
ATOM 713 O O . GLU A 1 87 ? -7.75 2.039 18.25 1 90.25 87 GLU A O 1
ATOM 718 N N . ARG A 1 88 ? -7.562 1.505 16.078 1 88.19 88 ARG A N 1
ATOM 719 C CA . ARG A 1 88 ? -9 1.429 15.805 1 88.19 88 ARG A CA 1
ATOM 720 C C . ARG A 1 88 ? -9.539 0.042 16.141 1 88.19 88 ARG A C 1
ATOM 722 O O . ARG A 1 88 ? -10.75 -0.178 16.109 1 88.19 88 ARG A O 1
ATOM 729 N N . GLY A 1 89 ? -8.703 -0.793 16.688 1 74.06 89 GLY A N 1
ATOM 730 C CA . GLY A 1 89 ? -9.141 -2.143 17 1 74.06 89 GLY A CA 1
ATOM 731 C C . GLY A 1 89 ? -9.414 -2.986 15.766 1 74.06 89 GLY A C 1
ATOM 732 O O . GLY A 1 89 ? -10.109 -4 15.844 1 74.06 89 GLY A O 1
ATOM 733 N N . GLU A 1 90 ? -9.102 -2.42 14.672 1 64.25 90 GLU A N 1
ATOM 734 C CA . GLU A 1 90 ? -9.328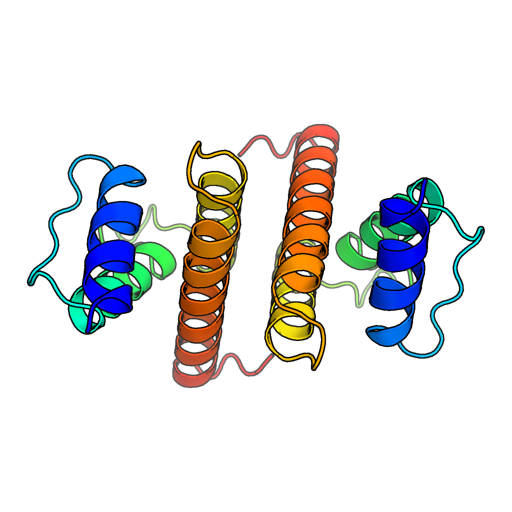 -3.166 13.438 1 64.25 90 GLU A CA 1
ATOM 735 C C . GLU A 1 90 ? -8.211 -4.184 13.195 1 64.25 90 GLU A C 1
ATOM 737 O O . GLU A 1 90 ? -8.195 -4.863 12.172 1 64.25 90 GLU A O 1
ATOM 742 N N . GLN A 1 91 ? -7.883 -4.906 14.234 1 45.78 91 GLN A N 1
ATOM 743 C CA . GLN A 1 91 ? -6.84 -5.922 14.125 1 45.78 91 GLN A CA 1
ATOM 744 C C . GLN A 1 91 ? -6.984 -6.73 12.844 1 45.78 91 GLN A C 1
ATOM 746 O O . GLN A 1 91 ? -8.086 -7.156 12.492 1 45.78 91 GLN A O 1
ATOM 751 N N . SER A 1 92 ? -6.055 -6.602 11.852 1 40 92 SER A N 1
ATOM 752 C CA . SER A 1 92 ? -6.008 -7.398 10.633 1 40 92 SER A CA 1
ATOM 753 C C . SER A 1 92 ? -6.121 -8.891 10.938 1 40 92 SER A C 1
ATOM 755 O O . SER A 1 92 ? -5.699 -9.344 12 1 40 92 SER A O 1
ATOM 757 N N . MET B 1 1 ? 17.5 -9.172 -17.047 1 50.03 1 MET B N 1
ATOM 758 C CA . MET B 1 1 ? 17.594 -10.602 -16.781 1 50.03 1 MET B CA 1
ATOM 759 C C . MET B 1 1 ? 17.891 -10.859 -15.305 1 50.03 1 MET B C 1
ATOM 761 O O . MET B 1 1 ? 17.188 -11.625 -14.641 1 50.03 1 MET B O 1
ATOM 765 N N . ASP B 1 2 ? 19.031 -10.242 -14.742 1 59.94 2 ASP B N 1
ATOM 766 C CA . ASP B 1 2 ? 19.5 -10.484 -13.383 1 59.94 2 ASP B CA 1
ATOM 767 C C . ASP B 1 2 ? 18.5 -9.945 -12.352 1 59.94 2 ASP B C 1
ATOM 769 O O . ASP B 1 2 ? 18.219 -10.609 -11.352 1 59.94 2 ASP B O 1
ATOM 773 N N . ASN B 1 3 ? 17.75 -8.945 -12.703 1 72.88 3 ASN B N 1
ATOM 774 C CA . ASN B 1 3 ? 16.781 -8.312 -11.812 1 72.88 3 ASN B CA 1
ATOM 775 C C . ASN B 1 3 ? 15.484 -9.109 -11.742 1 72.88 3 ASN B C 1
ATOM 777 O O . ASN B 1 3 ? 14.867 -9.195 -10.68 1 72.88 3 ASN B O 1
ATOM 781 N N . ASP B 1 4 ? 15.375 -9.93 -12.758 1 80.19 4 ASP B N 1
ATOM 782 C CA . ASP B 1 4 ? 14.148 -10.727 -12.805 1 80.19 4 ASP B CA 1
ATOM 783 C C . ASP B 1 4 ? 14.242 -11.938 -11.875 1 80.19 4 ASP B C 1
ATOM 785 O O . ASP B 1 4 ? 13.281 -12.258 -11.172 1 80.19 4 ASP B O 1
ATOM 789 N N . LYS B 1 5 ? 15.398 -12.555 -11.938 1 87.5 5 LYS B N 1
ATOM 790 C CA . LYS B 1 5 ? 15.586 -13.727 -11.086 1 87.5 5 LYS B CA 1
ATOM 791 C C . LYS B 1 5 ? 15.547 -13.344 -9.609 1 87.5 5 LYS B C 1
ATOM 793 O O . LYS B 1 5 ? 15.016 -14.086 -8.781 1 87.5 5 LYS B O 1
ATOM 798 N N . GLU B 1 6 ? 16.109 -12.266 -9.398 1 91.31 6 GLU B N 1
ATOM 799 C CA . GLU B 1 6 ? 16.156 -11.789 -8.016 1 91.31 6 GLU B CA 1
ATOM 800 C C . GLU B 1 6 ? 14.75 -11.5 -7.496 1 91.31 6 GLU B C 1
ATOM 802 O O . GLU B 1 6 ? 14.43 -11.836 -6.352 1 91.31 6 GLU B O 1
ATOM 807 N N . ILE B 1 7 ? 13.977 -10.914 -8.352 1 91.94 7 ILE B N 1
ATOM 808 C CA . ILE B 1 7 ? 12.617 -10.562 -7.945 1 91.94 7 ILE B CA 1
ATOM 809 C C . ILE B 1 7 ? 11.797 -11.828 -7.73 1 91.94 7 ILE B C 1
ATOM 811 O O . ILE B 1 7 ? 10.977 -11.898 -6.816 1 91.94 7 ILE B O 1
ATOM 815 N N . VAL B 1 8 ? 12.039 -12.836 -8.562 1 92.06 8 VAL B N 1
ATOM 816 C CA . VAL B 1 8 ? 11.344 -14.117 -8.438 1 92.06 8 VAL B CA 1
ATOM 817 C C . VAL B 1 8 ? 11.688 -14.758 -7.098 1 92.06 8 VAL B C 1
ATOM 819 O O . VAL B 1 8 ? 10.789 -15.188 -6.363 1 92.06 8 VAL B O 1
ATOM 822 N N . LYS B 1 9 ? 12.906 -14.836 -6.82 1 91.69 9 LYS B N 1
ATOM 823 C CA . LYS B 1 9 ? 13.359 -15.43 -5.566 1 91.69 9 LYS B CA 1
ATOM 824 C C . LYS B 1 9 ? 12.828 -14.656 -4.363 1 91.69 9 LYS B C 1
ATOM 826 O O . LYS B 1 9 ? 12.414 -15.258 -3.371 1 91.69 9 LYS B O 1
ATOM 831 N N . ALA B 1 10 ? 12.93 -13.359 -4.422 1 93.94 10 ALA B N 1
ATOM 832 C CA . ALA B 1 10 ? 12.438 -12.508 -3.346 1 93.94 10 ALA B CA 1
ATOM 833 C C . ALA B 1 10 ? 10.945 -12.742 -3.096 1 93.94 10 ALA B C 1
ATOM 835 O O . ALA B 1 10 ? 10.531 -12.945 -1.953 1 93.94 10 ALA B O 1
ATOM 836 N N . TYR B 1 11 ? 10.195 -12.742 -4.164 1 94.88 11 TYR B N 1
ATOM 837 C CA . TYR B 1 11 ? 8.758 -12.977 -4.031 1 94.88 11 TYR B CA 1
ATOM 838 C C . TYR B 1 11 ? 8.484 -14.328 -3.385 1 94.88 11 TYR B C 1
ATOM 840 O O . TYR B 1 11 ? 7.668 -14.438 -2.467 1 94.88 11 TYR B O 1
ATOM 848 N N . ALA B 1 12 ? 9.125 -15.328 -3.861 1 91.56 12 ALA B N 1
ATOM 849 C CA . ALA B 1 12 ? 8.93 -16.688 -3.355 1 91.56 12 ALA B CA 1
ATOM 850 C C . ALA B 1 12 ? 9.25 -16.766 -1.865 1 91.56 12 ALA B C 1
ATOM 852 O O . ALA B 1 12 ? 8.625 -17.547 -1.132 1 91.56 12 ALA B O 1
ATOM 853 N N . SER B 1 13 ? 10.156 -16.016 -1.424 1 92.38 13 SER B N 1
ATOM 854 C CA . SER B 1 13 ? 10.578 -16.062 -0.028 1 92.38 13 SER B CA 1
ATOM 855 C C . SER B 1 13 ? 9.516 -15.461 0.89 1 92.38 13 SER B C 1
ATOM 857 O O . SER B 1 13 ? 9.516 -15.719 2.096 1 92.38 13 SER B O 1
ATOM 859 N N . LEU B 1 14 ? 8.648 -14.586 0.396 1 93.31 14 LEU B N 1
ATOM 860 C CA . LEU B 1 14 ? 7.629 -13.906 1.182 1 93.31 14 LEU B CA 1
ATOM 861 C C . LEU B 1 14 ? 6.418 -14.812 1.4 1 93.31 14 LEU B C 1
ATOM 863 O O . LEU B 1 14 ? 5.664 -14.625 2.355 1 93.31 14 LEU B O 1
ATOM 867 N N . TRP B 1 15 ? 6.195 -15.664 0.497 1 86.19 15 TRP B N 1
ATOM 868 C CA . TRP B 1 15 ? 4.992 -16.484 0.516 1 86.19 15 TRP B CA 1
ATOM 869 C C . TRP B 1 15 ? 5.352 -17.969 0.623 1 86.19 15 TRP B C 1
ATOM 871 O O . TRP B 1 15 ? 6.203 -18.469 -0.118 1 86.19 15 TRP B O 1
ATOM 881 N N . ASN B 1 16 ? 4.789 -18.453 1.704 1 76.31 16 ASN B N 1
ATOM 882 C CA . ASN B 1 16 ? 5.031 -19.891 1.901 1 76.31 16 ASN B CA 1
ATOM 883 C C . ASN B 1 16 ? 4.055 -20.734 1.091 1 76.31 16 ASN B C 1
ATOM 885 O O . ASN B 1 16 ? 2.852 -20.469 1.09 1 76.31 16 ASN B O 1
ATOM 889 N N . ASN B 1 17 ? 4.691 -21.625 0.328 1 69.44 17 ASN B N 1
ATOM 890 C CA . ASN B 1 17 ? 3.883 -22.625 -0.344 1 69.44 17 ASN B CA 1
ATOM 891 C C . ASN B 1 17 ? 3.164 -22.047 -1.562 1 69.44 17 ASN B C 1
ATOM 893 O O . ASN B 1 17 ? 2.023 -22.422 -1.846 1 69.44 17 ASN B O 1
ATOM 897 N N . ARG B 1 18 ? 3.574 -20.906 -1.908 1 73.5 18 ARG B N 1
ATOM 898 C CA . ARG B 1 18 ? 3.023 -20.391 -3.162 1 73.5 18 ARG B CA 1
ATOM 899 C C . ARG B 1 18 ? 3.928 -20.75 -4.34 1 73.5 18 ARG B C 1
ATOM 901 O O . ARG B 1 18 ? 5.137 -20.531 -4.289 1 73.5 18 ARG B O 1
ATOM 908 N N . SER B 1 19 ? 3.428 -21.578 -5.18 1 75.06 19 SER B N 1
ATOM 909 C CA . SER B 1 19 ? 4.176 -22 -6.363 1 75.06 19 SER B CA 1
ATOM 910 C C . SER B 1 19 ? 3.967 -21.016 -7.516 1 75.06 19 SER B C 1
ATOM 912 O O . SER B 1 19 ? 2.863 -20.5 -7.707 1 75.06 19 SER B O 1
ATOM 914 N N . LEU B 1 20 ? 5.117 -20.641 -8.156 1 83.5 20 LEU B N 1
ATOM 915 C CA . LEU B 1 20 ? 5.055 -19.859 -9.383 1 83.5 20 LEU B CA 1
ATOM 916 C C . LEU B 1 20 ? 4.98 -20.75 -10.609 1 83.5 20 LEU B C 1
ATOM 918 O O . LEU B 1 20 ? 5.613 -21.812 -10.648 1 83.5 20 LEU B O 1
ATOM 922 N N . ALA B 1 21 ? 4.137 -20.422 -11.555 1 79.06 21 ALA B N 1
ATOM 923 C CA . ALA B 1 21 ? 3.992 -21.203 -12.781 1 79.06 21 ALA B CA 1
ATOM 924 C C . ALA B 1 21 ? 5.316 -21.312 -13.523 1 79.06 21 ALA B C 1
ATOM 926 O O . ALA B 1 21 ? 5.641 -22.344 -14.094 1 79.06 21 ALA B O 1
ATOM 927 N N . HIS B 1 22 ? 6.012 -20.219 -13.484 1 82.31 22 HIS B N 1
ATOM 928 C CA . HIS B 1 22 ? 7.332 -20.109 -14.102 1 82.31 22 HIS B CA 1
ATOM 929 C C . HIS B 1 22 ? 8.266 -19.25 -13.25 1 82.31 22 HIS B C 1
ATOM 931 O O . HIS B 1 22 ? 7.816 -18.547 -12.352 1 82.31 22 HIS B O 1
ATOM 937 N N . ASP B 1 23 ? 9.477 -19.453 -13.57 1 82.38 23 ASP B N 1
ATOM 938 C CA . ASP B 1 23 ? 10.469 -18.688 -12.82 1 82.38 23 ASP B CA 1
ATOM 939 C C . ASP B 1 23 ? 10.859 -17.422 -13.562 1 82.38 23 ASP B C 1
ATOM 941 O O . ASP B 1 23 ? 12.023 -17.234 -13.93 1 82.38 23 ASP B O 1
ATOM 945 N N . ASP B 1 24 ? 9.93 -16.562 -13.766 1 87.31 24 ASP B N 1
ATOM 946 C CA . ASP B 1 24 ? 10.203 -15.289 -14.438 1 87.31 24 ASP B CA 1
ATOM 947 C C . ASP B 1 24 ? 9.297 -14.18 -13.906 1 87.31 24 ASP B C 1
ATOM 949 O O . ASP B 1 24 ? 8.406 -14.438 -13.094 1 87.31 24 ASP B O 1
ATOM 953 N N . ALA B 1 25 ? 9.594 -13.016 -14.367 1 85.5 25 ALA B N 1
ATOM 954 C CA . ALA B 1 25 ? 8.922 -11.828 -13.852 1 85.5 25 ALA B CA 1
ATOM 955 C C . ALA B 1 25 ? 7.434 -11.852 -14.188 1 85.5 25 ALA B C 1
ATOM 957 O O . ALA B 1 25 ? 6.605 -11.367 -13.406 1 85.5 25 ALA B O 1
ATOM 958 N N . GLU B 1 26 ? 7.086 -12.43 -15.297 1 91.31 26 GLU B N 1
ATOM 959 C CA . GLU B 1 26 ? 5.684 -12.516 -15.695 1 91.31 26 GLU B CA 1
ATOM 960 C C . GLU B 1 26 ? 4.895 -13.398 -14.734 1 91.31 26 GLU B C 1
ATOM 962 O O . GLU B 1 26 ? 3.75 -13.086 -14.391 1 91.31 26 GLU B O 1
ATOM 967 N N . ALA B 1 27 ? 5.492 -14.445 -14.336 1 92.81 27 ALA B N 1
ATOM 968 C CA . ALA B 1 27 ? 4.852 -15.352 -13.383 1 92.81 27 ALA B CA 1
ATOM 969 C C . ALA B 1 27 ? 4.645 -14.664 -12.031 1 92.81 27 ALA B C 1
ATOM 971 O O . ALA B 1 27 ? 3.646 -14.906 -11.352 1 92.81 27 ALA B O 1
ATOM 972 N N . VAL B 1 28 ? 5.598 -13.859 -11.656 1 94 28 VAL B N 1
ATOM 973 C CA . VAL B 1 28 ? 5.461 -13.102 -10.414 1 94 28 VAL B CA 1
ATOM 974 C C . VAL B 1 28 ? 4.281 -12.141 -10.516 1 94 28 VAL B C 1
ATOM 976 O O . VAL B 1 28 ? 3.459 -12.062 -9.602 1 94 28 VAL B O 1
ATOM 979 N N . ALA B 1 29 ? 4.184 -11.438 -11.625 1 95.5 29 ALA B N 1
ATOM 980 C CA . ALA B 1 29 ? 3.076 -10.508 -11.828 1 95.5 29 ALA B CA 1
ATOM 981 C C . ALA B 1 29 ? 1.732 -11.227 -11.75 1 95.5 29 ALA B C 1
ATOM 983 O O . ALA B 1 29 ? 0.796 -10.734 -11.117 1 95.5 29 ALA B O 1
ATOM 984 N N . GLU B 1 30 ? 1.631 -12.367 -12.375 1 94.88 30 GLU B N 1
ATOM 985 C CA . GLU B 1 30 ? 0.401 -13.148 -12.344 1 94.88 30 GLU B CA 1
ATOM 986 C C . GLU B 1 30 ? 0.072 -13.609 -10.922 1 94.88 30 GLU B C 1
ATOM 988 O O . GLU B 1 30 ? -1.095 -13.617 -10.523 1 94.88 30 GLU B O 1
ATOM 993 N N . ALA B 1 31 ? 1.069 -14.039 -10.242 1 95.12 31 ALA B N 1
ATOM 994 C CA . ALA B 1 31 ? 0.877 -14.461 -8.859 1 95.12 31 ALA B CA 1
ATOM 995 C C . ALA B 1 31 ? 0.375 -13.312 -7.992 1 95.12 31 ALA B C 1
ATOM 997 O O . ALA B 1 31 ? -0.472 -13.508 -7.117 1 95.12 31 ALA B O 1
ATOM 998 N N . ILE B 1 32 ? 0.919 -12.117 -8.219 1 96.81 32 ILE B N 1
ATOM 999 C CA . ILE B 1 32 ? 0.473 -10.93 -7.496 1 96.81 32 ILE B CA 1
ATOM 1000 C C . ILE B 1 32 ? -0.998 -10.656 -7.805 1 96.81 32 ILE B C 1
ATOM 1002 O O . ILE B 1 32 ? -1.782 -10.352 -6.902 1 96.81 32 ILE B O 1
ATOM 1006 N N . ASP B 1 33 ? -1.411 -10.805 -9.07 1 96.88 33 ASP B N 1
ATOM 1007 C CA . ASP B 1 33 ? -2.818 -10.641 -9.422 1 96.88 33 ASP B CA 1
ATOM 1008 C C . ASP B 1 33 ? -3.699 -11.594 -8.617 1 96.88 33 ASP B C 1
ATOM 1010 O O . ASP B 1 33 ? -4.719 -11.18 -8.055 1 96.88 33 ASP B O 1
ATOM 1014 N N . LEU B 1 34 ? -3.295 -12.828 -8.555 1 95.38 34 LEU B N 1
ATOM 1015 C CA . LEU B 1 34 ? -4.055 -13.844 -7.844 1 95.38 34 LEU B CA 1
ATOM 1016 C C . LEU B 1 34 ? -4.176 -13.5 -6.363 1 95.38 34 LEU B C 1
ATOM 1018 O O . LEU B 1 34 ? -5.234 -13.68 -5.762 1 95.38 34 LEU B O 1
ATOM 1022 N N . GLU B 1 35 ? -3.086 -13.008 -5.793 1 95.75 35 GLU B N 1
ATOM 1023 C CA . GLU B 1 35 ? -3.072 -12.609 -4.387 1 95.75 35 GLU B CA 1
ATOM 1024 C C . GLU B 1 35 ? -3.977 -11.406 -4.148 1 95.75 35 GLU B C 1
ATOM 1026 O O . GLU B 1 35 ? -4.797 -11.406 -3.229 1 95.75 35 GLU B O 1
ATOM 1031 N N . LEU B 1 36 ? -3.848 -10.391 -4.996 1 97.5 36 LEU B N 1
ATOM 1032 C CA . LEU B 1 36 ? -4.617 -9.156 -4.844 1 97.5 36 LEU B CA 1
ATOM 1033 C C . LEU B 1 36 ? -6.109 -9.43 -4.984 1 97.5 36 LEU B C 1
ATOM 1035 O O . LEU B 1 36 ? -6.926 -8.812 -4.297 1 97.5 36 LEU B O 1
ATOM 1039 N N . LEU B 1 37 ? -6.418 -10.383 -5.805 1 96.75 37 LEU B N 1
ATOM 1040 C CA . LEU B 1 37 ? -7.82 -10.711 -6.043 1 96.75 37 LEU B CA 1
ATOM 1041 C C . LEU B 1 37 ? -8.289 -11.805 -5.094 1 96.75 37 LEU B C 1
ATOM 1043 O O . LEU B 1 37 ? -9.461 -12.203 -5.125 1 96.75 37 LEU B O 1
ATOM 1047 N N . ASP B 1 38 ? -7.426 -12.297 -4.336 1 96.69 38 ASP B N 1
ATOM 1048 C CA . ASP B 1 38 ? -7.691 -13.32 -3.332 1 96.69 38 ASP B CA 1
ATOM 1049 C C . ASP B 1 38 ? -8.375 -14.531 -3.957 1 96.69 38 ASP B C 1
ATOM 1051 O O . ASP B 1 38 ? -9.328 -15.07 -3.393 1 96.69 38 ASP B O 1
ATOM 1055 N N . LYS B 1 39 ? -7.859 -14.945 -5.09 1 94.56 39 LYS B N 1
ATOM 1056 C CA . LYS B 1 39 ? -8.523 -15.953 -5.918 1 94.56 39 L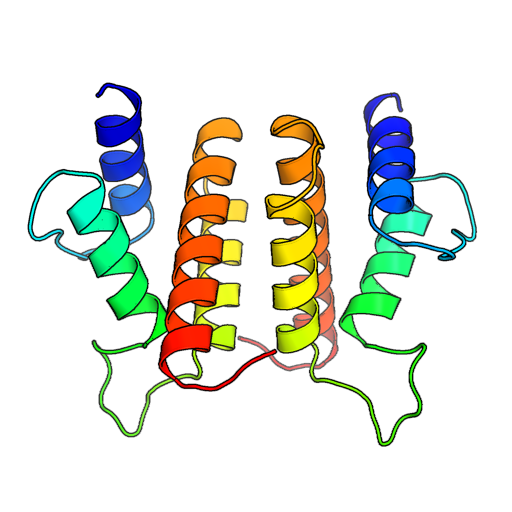YS B CA 1
ATOM 1057 C C . LYS B 1 39 ? -8.258 -17.359 -5.391 1 94.56 39 LYS B C 1
ATOM 1059 O O . LYS B 1 39 ? -8.906 -18.312 -5.812 1 94.56 39 LYS B O 1
ATOM 1064 N N . ARG B 1 40 ? -7.363 -17.547 -4.406 1 89.75 40 ARG B N 1
ATOM 1065 C CA . ARG B 1 40 ? -7.086 -18.844 -3.805 1 89.75 40 ARG B CA 1
ATOM 1066 C C . ARG B 1 40 ? -8.008 -19.109 -2.615 1 89.75 40 ARG B C 1
ATOM 1068 O O . ARG B 1 40 ? -7.918 -20.156 -1.974 1 89.75 40 ARG B O 1
ATOM 1075 N N . THR B 1 41 ? -8.852 -18.219 -2.295 1 94.25 41 THR B N 1
ATOM 1076 C CA . THR B 1 41 ? -9.805 -18.281 -1.195 1 94.25 41 THR B CA 1
ATOM 1077 C C . THR B 1 41 ? -11.219 -18.516 -1.721 1 94.25 41 THR B C 1
ATOM 1079 O O . THR B 1 41 ? -11.555 -18.094 -2.828 1 94.25 41 THR B O 1
ATOM 1082 N N . HIS B 1 42 ? -11.977 -19.266 -0.912 1 96.19 42 HIS B N 1
ATOM 1083 C CA . HIS B 1 42 ? -13.375 -19.438 -1.274 1 96.19 42 HIS B CA 1
ATOM 1084 C C . HIS B 1 42 ? -14.047 -18.109 -1.541 1 96.19 42 HIS B C 1
ATOM 1086 O O . HIS B 1 42 ? -13.859 -17.141 -0.783 1 96.19 42 HIS B O 1
ATOM 1092 N N . PRO B 1 43 ? -14.914 -18.016 -2.541 1 94.12 43 PRO B N 1
ATOM 1093 C CA . PRO B 1 43 ? -15.523 -16.734 -2.928 1 94.12 43 PRO B CA 1
ATOM 1094 C C . PRO B 1 43 ? -16.188 -16.016 -1.756 1 94.12 43 PRO B C 1
ATOM 1096 O O . PRO B 1 43 ? -16.156 -14.789 -1.689 1 94.12 43 PRO B O 1
ATOM 1099 N N . ARG B 1 44 ? -16.75 -16.719 -0.927 1 95.5 44 ARG B N 1
ATOM 1100 C CA . ARG B 1 44 ? -17.5 -16.109 0.163 1 95.5 44 ARG B CA 1
ATOM 1101 C C . ARG B 1 44 ? -16.562 -15.547 1.226 1 95.5 44 ARG B C 1
ATOM 1103 O O . ARG B 1 44 ? -16.969 -14.727 2.053 1 95.5 44 ARG B O 1
ATOM 1110 N N . LEU B 1 45 ? -15.352 -15.961 1.261 1 97.12 45 LEU B N 1
ATOM 1111 C CA . LEU B 1 45 ? -14.398 -15.562 2.295 1 97.12 45 LEU B CA 1
ATOM 1112 C C . LEU B 1 45 ? -13.359 -14.602 1.739 1 97.12 45 LEU B C 1
ATOM 1114 O O . LEU B 1 45 ? -12.453 -14.18 2.459 1 97.12 45 LEU B O 1
ATOM 1118 N N . ARG B 1 46 ? -13.555 -14.18 0.541 1 96.19 46 ARG B N 1
ATOM 1119 C CA . ARG B 1 46 ? -12.539 -13.344 -0.087 1 96.19 46 ARG B CA 1
ATOM 1120 C C . ARG B 1 46 ? -12.516 -11.945 0.533 1 96.19 46 ARG B C 1
ATOM 1122 O O . ARG B 1 46 ? -13.57 -11.383 0.838 1 96.19 46 ARG B O 1
ATOM 1129 N N . LYS B 1 47 ? -11.297 -11.531 0.646 1 96.81 47 LYS B N 1
ATOM 1130 C CA . LYS B 1 47 ? -11.094 -10.164 1.115 1 96.81 47 LYS B CA 1
ATOM 1131 C C . LYS B 1 47 ? -11.008 -9.188 -0.054 1 96.81 47 LYS B C 1
ATOM 1133 O O . LYS B 1 47 ? -10.586 -9.555 -1.15 1 96.81 47 LYS B O 1
ATOM 1138 N N . PRO B 1 48 ? -11.383 -7.945 0.181 1 96.5 48 PRO B N 1
ATOM 1139 C CA . PRO B 1 48 ? -11.258 -6.922 -0.86 1 96.5 48 PRO B CA 1
ATOM 1140 C C . PRO B 1 48 ? -9.812 -6.699 -1.297 1 96.5 48 PRO B C 1
ATOM 1142 O O . PRO B 1 48 ? -8.891 -6.891 -0.505 1 96.5 48 PRO B O 1
ATOM 1145 N N . MET B 1 49 ? -9.609 -6.242 -2.486 1 97.12 49 MET B N 1
ATOM 1146 C CA . MET B 1 49 ? -8.305 -6.098 -3.119 1 97.12 49 MET B CA 1
ATOM 1147 C C . MET B 1 49 ? -7.398 -5.191 -2.295 1 97.12 49 MET B C 1
ATOM 1149 O O . MET B 1 49 ? -6.219 -5.496 -2.098 1 97.12 49 MET B O 1
ATOM 1153 N N . LEU B 1 50 ? -7.965 -4.09 -1.803 1 97.69 50 LEU B N 1
ATOM 1154 C CA . LEU B 1 50 ? -7.117 -3.127 -1.106 1 97.69 50 LEU B CA 1
ATOM 1155 C C . LEU B 1 50 ? -6.656 -3.682 0.237 1 97.69 50 LEU B C 1
ATOM 1157 O O . LEU B 1 50 ? -5.566 -3.35 0.708 1 97.69 50 LEU B O 1
ATOM 1161 N N . GLU B 1 51 ? -7.449 -4.504 0.872 1 97.75 51 GLU B N 1
ATOM 1162 C CA . GLU B 1 51 ? -6.992 -5.188 2.08 1 97.75 51 GLU B CA 1
ATOM 1163 C C . GLU B 1 51 ? -5.828 -6.129 1.775 1 97.75 51 GLU B C 1
ATOM 1165 O O . GLU B 1 51 ? -4.855 -6.184 2.529 1 97.75 51 GLU B O 1
ATOM 1170 N N . LYS B 1 52 ? -5.965 -6.82 0.666 1 98.25 52 LYS B N 1
ATOM 1171 C CA . LYS B 1 52 ? -4.891 -7.719 0.253 1 98.25 52 LYS B CA 1
ATOM 1172 C C . LYS B 1 52 ? -3.633 -6.941 -0.121 1 98.25 52 LYS B C 1
ATOM 1174 O O . LYS B 1 52 ? -2.518 -7.367 0.185 1 98.25 52 LYS B O 1
ATOM 1179 N N . TYR B 1 53 ? -3.844 -5.824 -0.79 1 98.56 53 TYR B N 1
ATOM 1180 C CA . TYR B 1 53 ? -2.734 -4.953 -1.157 1 98.56 53 TYR B CA 1
ATOM 1181 C C . TYR B 1 53 ? -1.978 -4.484 0.08 1 98.56 53 TYR B C 1
ATOM 1183 O O . TYR B 1 53 ? -0.753 -4.609 0.153 1 98.56 53 TYR B O 1
ATOM 1191 N N . PHE B 1 54 ? -2.697 -3.99 1.023 1 98.69 54 PHE B N 1
ATOM 1192 C CA . PHE B 1 54 ? -2.066 -3.504 2.244 1 98.69 54 PHE B CA 1
ATOM 1193 C C . PHE B 1 54 ? -1.313 -4.625 2.949 1 98.69 54 PHE B C 1
ATOM 1195 O O . PHE B 1 54 ? -0.176 -4.441 3.385 1 98.69 54 PHE B O 1
ATOM 1202 N N . ALA B 1 55 ? -1.941 -5.793 3.057 1 97.81 55 ALA B N 1
ATOM 1203 C CA . ALA B 1 55 ? -1.301 -6.934 3.703 1 97.81 55 ALA B CA 1
ATOM 1204 C C . ALA B 1 55 ? -0.003 -7.312 2.994 1 97.81 55 ALA B C 1
ATOM 1206 O O . ALA B 1 55 ? 0.991 -7.648 3.643 1 97.81 55 ALA B O 1
ATOM 1207 N N . ALA B 1 56 ? -0.018 -7.234 1.675 1 98 56 ALA B N 1
ATOM 1208 C CA . ALA B 1 56 ? 1.167 -7.586 0.896 1 98 56 ALA B CA 1
ATOM 1209 C C . ALA B 1 56 ? 2.291 -6.582 1.122 1 98 56 ALA B C 1
ATOM 1211 O O . ALA B 1 56 ? 3.443 -6.965 1.341 1 98 56 ALA B O 1
ATOM 1212 N N . ILE B 1 57 ? 1.963 -5.281 1.069 1 98.69 57 ILE B N 1
ATOM 1213 C CA . ILE B 1 57 ? 2.98 -4.258 1.273 1 98.69 57 ILE B CA 1
ATOM 1214 C C . ILE B 1 57 ? 3.541 -4.359 2.691 1 98.69 57 ILE B C 1
ATOM 1216 O O . ILE B 1 57 ? 4.75 -4.238 2.898 1 98.69 57 ILE B O 1
ATOM 1220 N N . GLN B 1 58 ? 2.662 -4.609 3.645 1 98.38 58 GLN B N 1
ATOM 1221 C CA . GLN B 1 58 ? 3.088 -4.812 5.023 1 98.38 58 GLN B CA 1
ATOM 1222 C C . GLN B 1 58 ? 4.078 -5.969 5.129 1 98.38 58 GLN B C 1
ATOM 1224 O O . GLN B 1 58 ? 5.113 -5.848 5.789 1 98.38 58 GLN B O 1
ATOM 1229 N N . ARG B 1 59 ? 3.789 -7.031 4.5 1 97.69 59 ARG B N 1
ATOM 1230 C CA . ARG B 1 59 ? 4.664 -8.203 4.508 1 97.69 59 ARG B CA 1
ATOM 1231 C C . ARG B 1 59 ? 6.023 -7.871 3.908 1 97.69 59 ARG B C 1
ATOM 1233 O O . ARG B 1 59 ? 7.062 -8.258 4.453 1 97.69 59 ARG B O 1
ATOM 1240 N N . ILE B 1 60 ? 6.012 -7.168 2.789 1 98.06 60 ILE B N 1
ATOM 1241 C CA . ILE B 1 60 ? 7.238 -6.781 2.105 1 98.06 60 ILE B CA 1
ATOM 1242 C C . ILE B 1 60 ? 8.078 -5.887 3.014 1 98.06 60 ILE B C 1
ATOM 1244 O O . ILE B 1 60 ? 9.266 -6.141 3.229 1 98.06 60 ILE B O 1
ATOM 1248 N N . VAL B 1 61 ? 7.457 -4.871 3.621 1 98.06 61 VAL B N 1
ATOM 1249 C CA . VAL B 1 61 ? 8.148 -3.885 4.449 1 98.06 61 VAL B CA 1
ATOM 1250 C C . VAL B 1 61 ? 8.711 -4.559 5.695 1 98.06 61 VAL B C 1
ATOM 1252 O O . VAL B 1 61 ? 9.805 -4.223 6.148 1 98.06 61 VAL B O 1
ATOM 1255 N N . ASN B 1 62 ? 8.07 -5.535 6.215 1 97.31 62 ASN B N 1
ATOM 1256 C CA . ASN B 1 62 ? 8.469 -6.18 7.465 1 97.31 62 ASN B CA 1
ATOM 1257 C C . ASN B 1 62 ? 9.383 -7.371 7.211 1 97.31 62 ASN B C 1
ATOM 1259 O O . ASN B 1 62 ? 9.844 -8.023 8.156 1 97.31 62 ASN B O 1
ATOM 1263 N N . SER B 1 63 ? 9.742 -7.633 6.016 1 97.25 63 SER B N 1
ATOM 1264 C CA . SER B 1 63 ? 10.594 -8.766 5.668 1 97.25 63 SER B CA 1
ATOM 1265 C C . SER B 1 63 ? 12.062 -8.453 5.898 1 97.25 63 SER B C 1
ATOM 1267 O O . SER B 1 63 ? 12.414 -7.328 6.266 1 97.25 63 SER B O 1
ATOM 1269 N N . GLN B 1 64 ? 12.953 -9.43 5.629 1 96.56 64 GLN B N 1
ATOM 1270 C CA . GLN B 1 64 ? 14.391 -9.273 5.801 1 96.56 64 GLN B CA 1
ATOM 1271 C C . GLN B 1 64 ? 15.078 -8.984 4.465 1 96.56 64 GLN B C 1
ATOM 1273 O O . GLN B 1 64 ? 16.312 -9.047 4.367 1 96.56 64 GLN B O 1
ATOM 1278 N N . LEU B 1 65 ? 14.32 -8.695 3.463 1 96.5 65 LEU B N 1
ATOM 1279 C CA . LEU B 1 65 ? 14.867 -8.414 2.137 1 96.5 65 LEU B CA 1
ATOM 1280 C C . LEU B 1 65 ? 15.609 -7.086 2.125 1 96.5 65 LEU B C 1
ATOM 1282 O O . LEU B 1 65 ? 15.422 -6.258 3.018 1 96.5 65 LEU B O 1
ATOM 1286 N N . GLU B 1 66 ? 16.453 -6.98 1.187 1 95.62 66 GLU B N 1
ATOM 1287 C CA . GLU B 1 66 ? 17.156 -5.715 1.008 1 95.62 66 GLU B CA 1
ATOM 1288 C C . GLU B 1 66 ? 16.219 -4.613 0.54 1 95.62 66 GLU B C 1
ATOM 1290 O O . GLU B 1 66 ? 15.32 -4.855 -0.272 1 95.62 66 GLU B O 1
ATOM 1295 N N . PRO B 1 67 ? 16.516 -3.385 0.92 1 95.62 67 PRO B N 1
ATOM 1296 C CA . PRO B 1 67 ? 15.625 -2.27 0.615 1 95.62 67 PRO B CA 1
ATOM 1297 C C . PRO B 1 67 ? 15.352 -2.123 -0.88 1 95.62 67 PRO B C 1
ATOM 1299 O O . PRO B 1 67 ? 14.211 -1.842 -1.279 1 95.62 67 PRO B O 1
ATOM 1302 N N . ALA B 1 68 ? 16.344 -2.309 -1.639 1 95.12 68 ALA B N 1
ATOM 1303 C CA . ALA B 1 68 ? 16.156 -2.152 -3.078 1 95.12 68 ALA B CA 1
ATOM 1304 C C . ALA B 1 68 ? 15.188 -3.197 -3.623 1 95.12 68 ALA B C 1
ATOM 1306 O O . ALA B 1 68 ? 14.359 -2.895 -4.484 1 95.12 68 ALA B O 1
ATOM 1307 N N . VAL B 1 69 ? 15.328 -4.348 -3.141 1 95.81 69 VAL B N 1
ATOM 1308 C CA . VAL B 1 69 ? 14.461 -5.438 -3.57 1 95.81 69 VAL B CA 1
ATOM 1309 C C . VAL B 1 69 ? 13.047 -5.219 -3.029 1 95.81 69 VAL B C 1
ATOM 1311 O O . VAL B 1 69 ? 12.062 -5.453 -3.734 1 95.81 69 VAL B O 1
ATOM 1314 N N . LYS B 1 70 ? 12.984 -4.762 -1.767 1 97.5 70 LYS B N 1
ATOM 1315 C CA . LYS B 1 70 ? 11.688 -4.43 -1.193 1 97.5 70 LYS B CA 1
ATOM 1316 C C . LYS B 1 70 ? 10.953 -3.406 -2.053 1 97.5 70 LYS B C 1
ATOM 1318 O O . LYS B 1 70 ? 9.766 -3.574 -2.355 1 97.5 70 LYS B O 1
ATOM 1323 N N . TYR B 1 71 ? 11.641 -2.459 -2.488 1 97.69 71 TYR B N 1
ATOM 1324 C CA . TYR B 1 71 ? 10.977 -1.424 -3.279 1 97.69 71 TYR B CA 1
ATOM 1325 C C . TYR B 1 71 ? 10.508 -1.979 -4.617 1 97.69 71 TYR B C 1
ATOM 1327 O O . TYR B 1 71 ? 9.422 -1.629 -5.094 1 97.69 71 TYR B O 1
ATOM 1335 N N . GLN B 1 72 ? 11.336 -2.799 -5.23 1 96.62 72 GLN B N 1
ATOM 1336 C CA . GLN B 1 72 ? 10.93 -3.379 -6.504 1 96.62 72 GLN B CA 1
ATOM 1337 C C . GLN B 1 72 ? 9.633 -4.176 -6.359 1 96.62 72 GLN B C 1
ATOM 1339 O O . GLN B 1 72 ? 8.758 -4.105 -7.227 1 96.62 72 GLN B O 1
ATOM 1344 N N . LEU B 1 73 ? 9.508 -4.871 -5.277 1 97.19 73 LEU B N 1
ATOM 1345 C CA . LEU B 1 73 ? 8.297 -5.645 -5.027 1 97.19 73 LEU B CA 1
ATOM 1346 C C . LEU B 1 73 ? 7.113 -4.723 -4.754 1 97.19 73 LEU B C 1
ATOM 1348 O O . LEU B 1 73 ? 6.004 -4.977 -5.23 1 97.19 73 LEU B O 1
ATOM 1352 N N . VAL B 1 74 ? 7.32 -3.656 -4.023 1 98.5 74 VAL B N 1
ATOM 1353 C CA . VAL B 1 74 ? 6.277 -2.672 -3.764 1 98.5 74 VAL B CA 1
ATOM 1354 C C . VAL B 1 74 ? 5.797 -2.068 -5.082 1 98.5 74 VAL B C 1
ATOM 1356 O O . VAL B 1 74 ? 4.594 -1.979 -5.332 1 98.5 74 VAL B O 1
ATOM 1359 N N . LYS B 1 75 ? 6.719 -1.674 -5.863 1 98 75 LYS B N 1
ATOM 1360 C CA . LYS B 1 75 ? 6.402 -1.076 -7.156 1 98 75 LYS B CA 1
ATOM 1361 C C . LYS B 1 75 ? 5.582 -2.033 -8.016 1 98 75 LYS B C 1
ATOM 1363 O O . LYS B 1 75 ? 4.555 -1.646 -8.578 1 98 75 LYS B O 1
ATOM 1368 N N . LEU B 1 76 ? 6 -3.236 -8.109 1 97.44 76 LEU B N 1
ATOM 1369 C CA . LEU B 1 76 ? 5.297 -4.223 -8.922 1 97.44 76 LEU B CA 1
ATOM 1370 C C . LEU B 1 76 ? 3.881 -4.449 -8.398 1 97.44 76 LEU B C 1
ATOM 1372 O O . LEU B 1 76 ? 2.926 -4.492 -9.18 1 97.44 76 LEU B O 1
ATOM 1376 N N . HIS B 1 77 ? 3.715 -4.605 -7.07 1 98.44 77 HIS B N 1
ATOM 1377 C CA . HIS B 1 77 ? 2.389 -4.766 -6.488 1 98.44 77 HIS B CA 1
ATOM 1378 C C . HIS B 1 77 ? 1.499 -3.566 -6.805 1 98.44 77 HIS B C 1
ATOM 1380 O O . HIS B 1 77 ? 0.313 -3.729 -7.098 1 98.44 77 HIS B O 1
ATOM 1386 N N . THR B 1 78 ? 2.064 -2.396 -6.715 1 98.69 78 THR B N 1
ATOM 1387 C CA . THR B 1 78 ? 1.297 -1.179 -6.957 1 98.69 78 THR B CA 1
ATOM 1388 C C . THR B 1 78 ? 0.861 -1.097 -8.414 1 98.69 78 THR B C 1
ATOM 1390 O O . THR B 1 78 ? -0.294 -0.781 -8.711 1 98.69 78 THR B O 1
ATOM 1393 N N . GLU B 1 79 ? 1.729 -1.398 -9.281 1 97.81 79 GLU B N 1
ATOM 1394 C CA . GLU B 1 79 ? 1.407 -1.396 -10.703 1 97.81 79 GLU B CA 1
ATOM 1395 C C . GLU B 1 79 ? 0.31 -2.406 -11.023 1 97.81 79 GLU B C 1
ATOM 1397 O O . GLU B 1 79 ? -0.585 -2.127 -11.828 1 97.81 79 GLU B O 1
ATOM 1402 N N . ARG B 1 80 ? 0.42 -3.555 -10.461 1 97.94 80 ARG B N 1
ATOM 1403 C CA . ARG B 1 80 ? -0.593 -4.578 -10.695 1 97.94 80 ARG B CA 1
ATOM 1404 C C . ARG B 1 80 ? -1.94 -4.156 -10.117 1 97.94 80 ARG B C 1
ATOM 1406 O O . ARG B 1 80 ? -2.982 -4.367 -10.742 1 97.94 80 ARG B O 1
ATOM 1413 N N . ALA B 1 81 ? -1.927 -3.607 -8.93 1 98.25 81 ALA B N 1
ATOM 1414 C CA . ALA B 1 81 ? -3.166 -3.119 -8.336 1 98.25 81 ALA B CA 1
ATOM 1415 C C . ALA B 1 81 ? -3.807 -2.043 -9.203 1 98.25 81 ALA B C 1
ATOM 1417 O O . ALA B 1 81 ? -5.027 -2.023 -9.383 1 98.25 81 ALA B O 1
ATOM 1418 N N . GLU B 1 82 ? -2.99 -1.136 -9.719 1 97.56 82 GLU B N 1
ATOM 1419 C CA . GLU B 1 82 ? -3.492 -0.107 -10.625 1 97.56 82 GLU B CA 1
ATOM 1420 C C . GLU B 1 82 ? -4.145 -0.727 -11.859 1 97.56 82 GLU B C 1
ATOM 1422 O O . GLU B 1 82 ? -5.23 -0.312 -12.266 1 97.56 82 GLU B O 1
ATOM 1427 N N . TYR B 1 83 ? -3.457 -1.653 -12.406 1 97.25 83 TYR B N 1
ATOM 1428 C CA . TYR B 1 83 ? -3.949 -2.348 -13.586 1 97.25 83 TYR B CA 1
ATOM 1429 C C . TYR B 1 83 ? -5.293 -3.012 -13.312 1 97.25 83 TYR B C 1
ATOM 1431 O O . TYR B 1 83 ? -6.242 -2.854 -14.086 1 97.25 83 TYR B O 1
ATOM 1439 N N . LEU B 1 84 ? -5.418 -3.709 -12.203 1 97.31 84 LEU B N 1
ATOM 1440 C CA . LEU B 1 84 ? -6.633 -4.441 -11.852 1 97.31 84 LEU B CA 1
ATOM 1441 C C . LEU B 1 84 ? -7.781 -3.48 -11.562 1 97.31 84 LEU B C 1
ATOM 1443 O O . LEU B 1 84 ? -8.938 -3.764 -11.898 1 97.31 84 LEU B O 1
ATOM 1447 N N . LYS B 1 85 ? -7.492 -2.414 -10.945 1 95.75 85 LYS B N 1
ATOM 1448 C CA . LYS B 1 85 ? -8.5 -1.393 -10.68 1 95.75 85 LYS B CA 1
ATOM 1449 C C . LYS B 1 85 ? -9.055 -0.825 -11.984 1 95.75 85 LYS B C 1
ATOM 1451 O O . LYS B 1 85 ? -10.266 -0.61 -12.109 1 95.75 85 LYS B O 1
ATOM 1456 N N . GLU B 1 86 ? -8.195 -0.532 -12.883 1 93.88 86 GLU B N 1
ATOM 1457 C CA . GLU B 1 86 ? -8.609 0.001 -14.18 1 93.88 86 GLU B CA 1
ATOM 1458 C C . GLU B 1 86 ? -9.453 -1.01 -14.953 1 93.88 86 GLU B C 1
ATOM 1460 O O . GLU B 1 86 ? -10.438 -0.644 -15.586 1 93.88 86 GLU B O 1
ATOM 1465 N N . GLU B 1 87 ? -9.102 -2.262 -14.914 1 90.12 87 GLU B N 1
ATOM 1466 C CA . GLU B 1 87 ? -9.812 -3.322 -15.617 1 90.12 87 GLU B CA 1
ATOM 1467 C C . GLU B 1 87 ? -11.219 -3.512 -15.047 1 90.12 87 GLU B C 1
ATOM 1469 O O . GLU B 1 87 ? -12.141 -3.898 -15.766 1 90.12 87 GLU B O 1
ATOM 1474 N N . ARG B 1 88 ? -11.438 -3.303 -13.695 1 87.88 88 ARG B N 1
ATOM 1475 C CA . ARG B 1 88 ? -12.734 -3.471 -13.039 1 87.88 88 ARG B CA 1
ATOM 1476 C C . ARG B 1 88 ? -13.578 -2.209 -13.172 1 87.88 88 ARG B C 1
ATOM 1478 O O . ARG B 1 88 ? -14.75 -2.203 -12.797 1 87.88 88 ARG B O 1
ATOM 1485 N N . GLY B 1 89 ? -13.109 -1.239 -13.914 1 73.69 89 GLY B N 1
ATOM 1486 C CA . GLY B 1 89 ? -13.852 0.004 -14.07 1 73.69 89 GLY B CA 1
ATOM 1487 C C . GLY B 1 89 ? -13.898 0.828 -12.797 1 73.69 89 GLY B C 1
ATOM 1488 O O . GLY B 1 89 ? -14.758 1.698 -12.648 1 73.69 89 GLY B O 1
ATOM 1489 N N . GLU B 1 90 ? -13.211 0.35 -11.836 1 63.88 90 GLU B N 1
ATOM 1490 C CA . GLU B 1 90 ? -13.203 1.091 -10.578 1 63.88 90 GLU B CA 1
ATOM 1491 C C . GLU B 1 90 ? -12.273 2.297 -10.656 1 63.88 90 GLU B C 1
ATOM 1493 O O . GLU B 1 90 ? -12.07 3 -9.664 1 63.88 90 GLU B O 1
ATOM 1498 N N . GLN B 1 91 ? -12.391 3.025 -11.727 1 45.78 91 GLN B N 1
ATOM 1499 C CA . GLN B 1 91 ? -11.57 4.215 -11.922 1 45.78 91 GLN B CA 1
ATOM 1500 C C . GLN B 1 91 ? -11.445 5.027 -10.641 1 45.78 91 GLN B C 1
ATOM 1502 O O . GLN B 1 91 ? -12.445 5.258 -9.953 1 45.78 91 GLN B O 1
ATOM 1507 N N . SER B 1 92 ? -10.25 5.098 -9.992 1 39.62 92 SER B N 1
ATOM 1508 C CA . SER B 1 92 ? -9.969 5.945 -8.844 1 39.62 92 SER B CA 1
ATOM 1509 C C . SER B 1 92 ? -10.438 7.375 -9.078 1 39.62 92 SER B C 1
ATOM 1511 O O . SER B 1 92 ? -10.461 7.848 -10.211 1 39.62 92 SER B O 1
#

Organism: Bacillus subtilis (strain 168) (NCBI:txid224308)

Sequence (184 aa):
MDNDKEIVKAYASLWNNRSLAHDDAEAVAEAIDLELLDKRTHPRLRKPMLEKYFAAIQRIVNSQLEPAVKYQLVKLHTERAEYLKEERGEQSMDNDKEIVKAYASLWNNRSLAHDDAEAVAEAIDLELLDKRTHPRLRKPMLEKYFAAIQRIVNSQLEPAVKYQLVKLHTERAEYLKEERGEQS

Solvent-accessible surface area (backbone atoms only — not comparable to full-atom values): 10589 Å² total; per-residue (Å²): 112,75,67,31,50,50,49,36,53,54,53,47,72,75,37,83,91,57,82,61,92,43,90,34,54,68,31,48,54,53,52,48,50,39,51,31,59,28,64,91,43,60,82,90,72,44,59,57,42,56,60,38,45,50,54,50,49,48,52,51,67,72,46,90,65,54,68,70,57,38,39,53,52,47,48,50,52,47,53,51,50,52,52,53,36,53,74,71,64,54,67,129,112,75,66,32,51,50,50,38,53,53,53,47,72,76,38,86,90,58,82,62,93,44,92,34,55,67,32,49,54,53,50,48,52,40,52,31,59,28,65,90,43,59,80,91,70,46,57,57,44,57,61,37,45,51,53,50,49,49,51,50,67,71,46,89,65,53,68,71,58,37,38,53,51,47,47,52,53,48,52,50,51,51,52,53,36,55,74,69,63,54,66,128

pLDDT: mean 90.85, std 11.69, range [39.62, 98.75]

Secondary structure (DSSP, 8-state):
-HHHHHHHHHHHHHSTT---SSSSHHHHHHHHHHHHTTTTS-GGGPPPHHHHHHHHHHHHHTSSS-HHHHHHHHHHHHHHHHHHHHHTT---/-HHHHHHHHHHHHHSTT---SSSSHHHHHHHHHHHHTTTTS-GGGPPPHHHHHHHHHHHHHTSSS-HHHHHHHHHHHHHHHHHHHHHTT---